Protein AF-A0A960F855-F1 (afdb_monomer)

Nearest PDB structures (foldseek):
  6qpa-assembly1_B  TM=6.317E-01  e=4.432E-06  Halothiobacillus neapolitanus c2
  6qkm-assembly1_A  TM=5.659E-01  e=1.610E-06  Acidianus ambivalens
  6qjc-assembly1_A  TM=5.544E-01  e=2.074E-06  Acidianus ambivalens
  6qmv-assembly1_A  TM=5.342E-01  e=4.161E-06  Acidianus ambivalens
  6qne-assembly1_A  TM=5.168E-01  e=3.905E-06  Acidianus ambivalens

Solvent-accessible surface area (backbone atoms only — not comparable to full-atom values): 13783 Å² total; per-residue (Å²): 142,86,85,91,69,84,52,70,32,30,36,40,46,35,30,28,24,67,33,80,71,61,38,72,57,46,52,48,43,41,69,75,37,44,53,44,75,47,39,54,70,19,56,42,33,78,48,67,44,52,26,35,22,34,37,78,36,35,73,68,39,35,51,87,78,29,91,57,26,85,59,62,66,57,40,35,32,41,36,42,36,38,22,30,53,94,25,59,59,56,24,48,53,43,24,63,64,48,44,62,60,34,50,78,69,67,65,61,80,78,55,51,47,74,56,36,34,39,33,24,37,58,73,54,70,53,55,43,49,98,82,47,82,49,81,79,42,52,66,78,43,86,47,41,10,38,36,41,32,40,32,32,44,29,93,96,46,48,42,66,58,34,51,53,48,42,57,74,66,58,37,59,80,49,29,36,92,89,42,56,34,47,34,37,41,34,27,34,54,40,56,42,75,94,71,39,64,23,82,62,56,79,59,76,30,28,39,39,37,38,36,16,73,41,55,47,83,82,53,42,80,79,53,72,57,48,52,58,55,35,44,78,65,65,40,27,40,57,33,37,38,43,40,23,34,56,56,56,88,92,59,72,73,62,69,88,38,49,115

Sequence (259 aa):
MGGSQIRLGNAMITLVEPHRDGLVEYNRWYEHDHAYAAMMSAPGCFAYRRFVATRPLKDLRIPAESPMAQPLDTGSFVAFYWIEEGLFDKTFEYSFGVTPGLAERGRMNPDRDHVSTATYEYLGSAAREPEPVPVEMALDHPYPGVVCAWLRPADGVTVAELGEWCRATLDPPLLADGSPVGLVADFAQCDFPGGIPPLTGKLDELVRCWFLDTDPRDCWDRFAGLAEAVADGGKGSLALAAPFIATVPGTTRYLDELW

Foldseek 3Di:
DDDPDFDFWKKKKFFKAFALPCLVVVQCLVQVPCCVQQAVVFPQQPFKFKWFQFPVLLVLKDDCDFPLDVNSLGGGMMMMTTGTPPCQQRRVVNNVVCVVVCVVVVSDDPRMDTSFTFMWTWLDKDFQDPDADDPRCLRVPQQFKKKKWKWAWAVPAALNNLVVCCVVPVCPVCNYPPHQFGMKTKIFTDARPPRHAGPVGDGRIIMIMTRGNDACVVPSVSCNCVQVSSVVSNTTGINMITMTGGDPRPDCPSVVRSD

Mean predicted aligned error: 3.03 Å

Secondary structure (DSSP, 8-state):
---SS--EEEEEEEEEEE-STTHHHHHHHIIIIIIIIIIITSTTEEEEEEEE--HHHHTT-B-SS-SS-SSTT---EEEEEEEETT-HHHHHHHHHHHHHHHHHTT-----EEEEEEEEEEEEEEEESSSSPPPTTTTTTS--SEEEEEEEEEPTT--HHHHHHHHHHHTHHHHTSTT-SEEEEEEEEEEPBGGGBPPTT-----EEEEEEESS-GGGSGGGTTTHHHHHHHTTSEEEEEEEEEEE--TTS-TTGGG--

Structure (mmCIF, N/CA/C/O backbone):
data_AF-A0A960F855-F1
#
_entry.id   AF-A0A960F855-F1
#
loop_
_atom_site.group_PDB
_atom_site.id
_atom_site.type_symbol
_atom_site.label_atom_id
_atom_site.label_alt_id
_atom_site.label_comp_id
_atom_site.label_asym_id
_atom_site.label_entity_id
_atom_site.label_seq_id
_atom_site.pdbx_PDB_ins_code
_atom_site.Cartn_x
_atom_site.Cartn_y
_atom_site.Cartn_z
_atom_site.occupancy
_atom_site.B_iso_or_equiv
_atom_site.auth_seq_id
_atom_site.auth_comp_id
_atom_site.auth_asym_id
_atom_site.auth_atom_id
_atom_site.pdbx_PDB_model_num
ATOM 1 N N . MET A 1 1 ? 16.753 5.804 24.864 1.00 40.84 1 MET A N 1
ATOM 2 C CA . MET A 1 1 ? 17.555 4.753 24.206 1.00 40.84 1 MET A CA 1
ATOM 3 C C . MET A 1 1 ? 17.459 5.022 22.719 1.00 40.84 1 MET A C 1
ATOM 5 O O . MET A 1 1 ? 16.359 4.969 22.197 1.00 40.84 1 MET A O 1
ATOM 9 N N . GLY A 1 2 ? 18.537 5.477 22.086 1.00 48.38 2 GLY A N 1
ATOM 10 C CA . GLY A 1 2 ? 18.531 5.876 20.677 1.00 48.38 2 GLY A CA 1
ATOM 11 C C . GLY A 1 2 ? 19.629 5.130 19.934 1.00 48.38 2 GLY A C 1
ATOM 12 O O . GLY A 1 2 ? 20.772 5.171 20.382 1.00 48.38 2 GLY A O 1
ATOM 13 N N . GLY A 1 3 ? 19.264 4.454 18.841 1.00 54.72 3 GLY A N 1
ATOM 14 C CA . GLY A 1 3 ? 20.212 3.882 17.880 1.00 54.72 3 GLY A CA 1
ATOM 15 C C . GLY A 1 3 ? 20.302 2.353 17.800 1.00 54.72 3 GLY A C 1
ATOM 16 O O . GLY A 1 3 ? 21.404 1.857 17.603 1.00 54.72 3 GLY A O 1
ATOM 17 N N . SER A 1 4 ? 19.207 1.595 17.943 1.00 66.25 4 SER A N 1
ATOM 18 C CA . SER A 1 4 ? 19.213 0.143 17.651 1.00 66.25 4 SER A CA 1
ATOM 19 C C . SER A 1 4 ? 18.499 -0.255 16.356 1.00 66.25 4 SER A C 1
ATOM 21 O O . SER A 1 4 ? 18.563 -1.422 15.989 1.00 66.25 4 SER A O 1
ATOM 23 N N . GLN A 1 5 ? 17.827 0.671 15.665 1.00 79.06 5 GLN A N 1
ATOM 24 C CA . GLN A 1 5 ? 17.099 0.371 14.430 1.00 79.06 5 GLN A CA 1
ATOM 25 C C . GLN A 1 5 ? 17.070 1.569 13.479 1.00 79.06 5 GLN A C 1
ATOM 27 O O . GLN A 1 5 ? 17.118 2.721 13.921 1.00 79.06 5 GLN A O 1
ATOM 32 N N . ILE A 1 6 ? 16.989 1.267 12.182 1.00 92.81 6 ILE A N 1
ATOM 33 C CA . ILE A 1 6 ? 16.560 2.212 11.147 1.00 92.81 6 ILE A CA 1
ATOM 34 C C . ILE A 1 6 ? 15.157 2.731 11.483 1.00 92.81 6 ILE A C 1
ATOM 36 O O . ILE A 1 6 ? 14.406 2.039 12.170 1.00 92.81 6 ILE A O 1
ATOM 40 N N . ARG A 1 7 ? 14.808 3.938 11.030 1.00 96.31 7 ARG A N 1
ATOM 41 C CA . ARG A 1 7 ? 13.462 4.497 11.212 1.00 96.31 7 ARG A CA 1
ATOM 42 C C . ARG A 1 7 ? 12.801 4.711 9.863 1.00 96.31 7 ARG A C 1
ATOM 44 O O . ARG A 1 7 ? 13.388 5.328 8.974 1.00 96.31 7 ARG A O 1
ATOM 51 N N . LEU A 1 8 ? 11.583 4.199 9.724 1.00 98.25 8 LEU A N 1
ATOM 52 C CA . LEU A 1 8 ? 10.747 4.436 8.553 1.00 98.25 8 LEU A CA 1
ATOM 53 C C . LEU A 1 8 ? 10.214 5.872 8.595 1.00 98.25 8 LEU A C 1
ATOM 55 O O . LEU A 1 8 ? 9.549 6.247 9.556 1.00 98.25 8 LEU A O 1
ATOM 59 N N . GLY A 1 9 ? 10.501 6.664 7.561 1.00 98.38 9 GLY A N 1
ATOM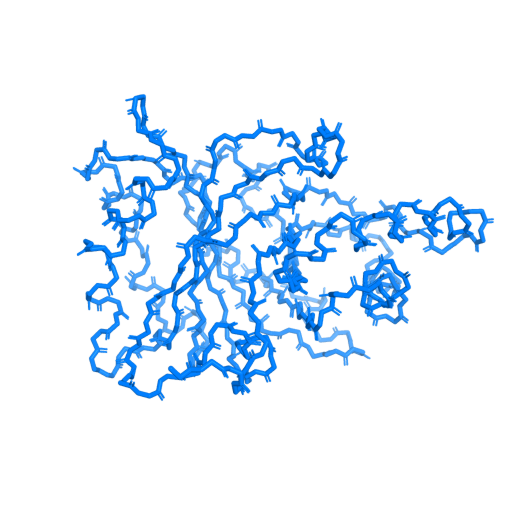 60 C CA . GLY A 1 9 ? 9.923 8.003 7.409 1.00 98.38 9 GLY A CA 1
ATOM 61 C C . GLY A 1 9 ? 8.827 8.046 6.355 1.00 98.38 9 GLY A C 1
ATOM 62 O O . GLY A 1 9 ? 7.775 8.648 6.558 1.00 98.38 9 GLY A O 1
ATOM 63 N N . ASN A 1 10 ? 9.059 7.378 5.226 1.00 98.75 10 ASN A N 1
ATOM 64 C CA . ASN A 1 10 ? 8.164 7.436 4.081 1.00 98.75 10 ASN A CA 1
ATOM 65 C C . ASN A 1 10 ? 8.062 6.080 3.388 1.00 98.75 10 ASN A C 1
ATOM 67 O O . ASN A 1 10 ? 8.915 5.204 3.537 1.00 98.75 10 ASN A O 1
ATOM 71 N N . ALA A 1 11 ? 7.030 5.935 2.570 1.00 98.69 11 ALA A N 1
ATOM 72 C CA . ALA A 1 11 ? 6.894 4.825 1.650 1.00 98.69 11 ALA A CA 1
ATOM 73 C C . ALA A 1 11 ? 6.520 5.319 0.252 1.00 98.69 11 ALA A C 1
ATOM 75 O O . ALA A 1 11 ? 5.864 6.347 0.092 1.00 98.69 11 ALA A O 1
ATOM 76 N N . MET A 1 12 ? 6.896 4.553 -0.767 1.00 98.62 12 MET A N 1
ATOM 77 C CA . MET A 1 12 ? 6.193 4.571 -2.048 1.00 98.62 12 MET A CA 1
ATOM 78 C C . MET A 1 12 ? 5.351 3.304 -2.126 1.00 98.62 12 MET A C 1
ATOM 80 O O . MET A 1 12 ? 5.874 2.205 -1.927 1.00 98.62 12 MET A O 1
ATOM 84 N N . ILE A 1 13 ? 4.058 3.462 -2.400 1.00 98.75 13 ILE A N 1
ATOM 85 C CA . ILE A 1 13 ? 3.120 2.343 -2.520 1.00 98.75 13 ILE A CA 1
ATOM 86 C C . ILE A 1 13 ? 2.490 2.413 -3.907 1.00 98.75 13 ILE A C 1
ATOM 88 O O . ILE A 1 13 ? 1.981 3.459 -4.322 1.00 98.75 13 ILE A O 1
ATOM 92 N N . THR A 1 14 ? 2.566 1.307 -4.645 1.00 98.50 14 THR A N 1
ATOM 93 C CA . THR A 1 14 ? 2.067 1.221 -6.020 1.00 98.50 14 THR A CA 1
ATOM 94 C C . THR A 1 14 ? 1.058 0.090 -6.138 1.00 98.50 14 THR A C 1
ATOM 96 O O . THR A 1 14 ? 1.407 -1.065 -5.955 1.00 98.50 14 THR A O 1
ATOM 99 N N . LEU A 1 15 ? -0.195 0.413 -6.445 1.00 98.75 15 LEU A N 1
ATOM 100 C CA . LEU A 1 15 ? -1.228 -0.519 -6.880 1.00 98.75 15 LEU A CA 1
ATOM 101 C C . LEU A 1 15 ? -1.373 -0.415 -8.401 1.00 98.75 15 LEU A C 1
ATOM 103 O O . LEU A 1 15 ? -1.764 0.630 -8.930 1.00 98.75 15 LEU A O 1
ATOM 107 N N . VAL A 1 16 ? -1.050 -1.496 -9.104 1.00 98.44 16 VAL A N 1
ATOM 108 C CA . VAL A 1 16 ? -0.956 -1.516 -10.569 1.00 98.44 16 VAL A CA 1
ATOM 109 C C . VAL A 1 16 ? -1.680 -2.718 -11.162 1.00 98.44 16 VAL A C 1
ATOM 111 O O . VAL A 1 16 ? -1.638 -3.823 -10.613 1.00 98.44 16 VAL A O 1
ATOM 114 N N . GLU A 1 17 ? -2.334 -2.500 -12.299 1.00 98.38 17 GLU A N 1
ATOM 115 C CA . GLU A 1 17 ? -2.927 -3.555 -13.117 1.00 98.38 17 GLU A CA 1
ATOM 116 C C . GLU A 1 17 ? -2.050 -3.784 -14.349 1.00 98.38 17 GLU A C 1
ATOM 118 O O . GLU A 1 17 ? -1.891 -2.866 -15.148 1.00 98.38 17 GLU A O 1
ATOM 123 N N . PRO A 1 18 ? -1.440 -4.966 -14.518 1.00 98.25 18 PRO A N 1
ATOM 124 C CA . PRO A 1 18 ? -0.701 -5.272 -15.732 1.00 98.25 18 PRO A CA 1
ATOM 125 C C . PRO A 1 18 ? -1.656 -5.454 -16.911 1.00 98.25 18 PRO A C 1
ATOM 127 O O . PRO A 1 18 ? -2.778 -5.942 -16.754 1.00 98.25 18 PRO A O 1
ATOM 130 N N . HIS A 1 19 ? -1.185 -5.159 -18.116 1.00 98.00 19 HIS A N 1
ATOM 131 C CA . HIS A 1 19 ? -1.900 -5.575 -19.318 1.00 98.00 19 HIS A CA 1
ATOM 132 C C . HIS A 1 19 ? -1.765 -7.095 -19.507 1.00 98.00 19 HIS A C 1
ATOM 134 O O . HIS A 1 19 ? -0.776 -7.713 -19.105 1.00 98.00 19 HIS A O 1
ATOM 140 N N . ARG A 1 20 ? -2.795 -7.724 -20.091 1.00 97.19 20 ARG A N 1
ATOM 141 C CA . ARG A 1 20 ? -2.799 -9.178 -20.351 1.00 97.19 20 ARG A CA 1
ATOM 142 C C . ARG A 1 20 ? -1.713 -9.566 -21.345 1.00 97.19 20 ARG A C 1
ATOM 144 O O . ARG A 1 20 ? -0.960 -10.515 -21.121 1.00 97.19 20 ARG A O 1
ATOM 151 N N . ASP A 1 21 ? -1.631 -8.805 -22.428 1.00 97.06 21 ASP A N 1
ATOM 152 C CA . ASP A 1 21 ? -0.562 -8.934 -23.403 1.00 97.06 21 ASP A CA 1
ATOM 153 C C . ASP A 1 21 ? 0.742 -8.439 -22.773 1.00 97.06 21 ASP A C 1
ATOM 155 O O . ASP A 1 21 ? 0.786 -7.377 -22.162 1.00 97.06 21 ASP A O 1
ATOM 159 N N . GLY A 1 22 ? 1.806 -9.234 -22.883 1.00 95.69 22 GLY A N 1
ATOM 160 C CA . GLY A 1 22 ? 3.104 -8.881 -22.303 1.00 95.69 22 GLY A CA 1
ATOM 161 C C . GLY A 1 22 ? 3.247 -9.144 -20.799 1.00 95.69 22 GLY A C 1
ATOM 162 O O . GLY A 1 22 ? 4.334 -8.916 -20.274 1.00 95.69 22 GLY A O 1
ATOM 163 N N . LEU A 1 23 ? 2.238 -9.708 -20.114 1.00 98.19 23 LEU A N 1
ATOM 164 C CA . LEU A 1 23 ? 2.243 -9.930 -18.656 1.00 98.19 23 LEU A CA 1
ATOM 165 C C . LEU A 1 23 ? 3.541 -10.549 -18.112 1.00 98.19 23 LEU A C 1
ATOM 167 O O . LEU A 1 23 ? 4.081 -10.092 -17.105 1.00 98.19 23 LEU A O 1
ATOM 171 N N . VAL A 1 24 ? 4.042 -11.606 -18.760 1.00 97.88 24 VAL A N 1
ATOM 172 C CA . VAL A 1 24 ? 5.264 -12.300 -18.318 1.00 97.88 24 VAL A CA 1
ATOM 173 C C . VAL A 1 24 ? 6.482 -11.380 -18.412 1.00 97.88 24 VAL A C 1
ATOM 175 O O . VAL A 1 24 ? 7.308 -11.371 -17.500 1.00 97.88 24 VAL A O 1
ATOM 178 N N . GLU A 1 25 ? 6.583 -10.588 -19.482 1.00 97.94 25 GLU A N 1
ATOM 179 C CA . GLU A 1 25 ? 7.683 -9.637 -19.654 1.00 97.94 25 GLU A CA 1
ATOM 180 C C . GLU A 1 25 ? 7.561 -8.467 -18.682 1.00 97.94 25 GLU A C 1
ATOM 182 O O . GLU A 1 25 ? 8.555 -8.110 -18.056 1.00 97.94 25 GLU A O 1
ATOM 187 N N . TYR A 1 26 ? 6.355 -7.928 -18.484 1.00 98.25 26 TYR A N 1
ATOM 188 C CA . TYR A 1 26 ? 6.093 -6.917 -17.463 1.00 98.25 26 TYR A CA 1
ATOM 189 C C . TYR A 1 26 ? 6.516 -7.410 -16.071 1.00 98.25 26 TYR A C 1
ATOM 191 O O . TYR A 1 26 ? 7.239 -6.710 -15.358 1.00 98.25 26 TYR A O 1
ATOM 199 N N . ASN A 1 27 ? 6.117 -8.630 -15.690 1.00 98.19 27 ASN A N 1
ATOM 200 C CA . ASN A 1 27 ? 6.473 -9.197 -14.393 1.00 98.19 27 ASN A CA 1
ATOM 201 C C . ASN A 1 27 ? 7.991 -9.347 -14.241 1.00 98.19 27 ASN A C 1
ATOM 203 O O . ASN A 1 27 ? 8.557 -8.923 -13.233 1.00 98.19 27 ASN A O 1
ATOM 207 N N . ARG A 1 28 ? 8.649 -9.895 -15.272 1.00 97.75 28 ARG A N 1
ATOM 208 C CA . ARG A 1 28 ? 10.106 -10.048 -15.315 1.00 97.75 28 ARG A CA 1
ATOM 209 C C . ARG A 1 28 ? 10.807 -8.698 -15.203 1.00 97.75 28 ARG A 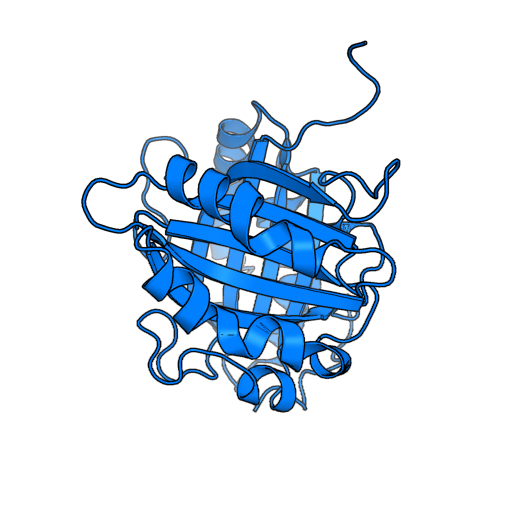C 1
ATOM 211 O O . ARG A 1 28 ? 11.719 -8.558 -14.400 1.00 97.75 28 ARG A O 1
ATOM 218 N N . TRP A 1 29 ? 10.387 -7.708 -15.985 1.00 98.00 29 TRP A N 1
ATOM 219 C CA . TRP A 1 29 ? 10.939 -6.356 -15.944 1.00 98.00 29 TRP A CA 1
ATOM 220 C C . TRP A 1 29 ? 10.789 -5.731 -14.556 1.00 98.00 29 TRP A C 1
ATOM 222 O O . TRP A 1 29 ? 11.756 -5.172 -14.038 1.00 98.00 29 TRP A O 1
ATOM 232 N N . TYR A 1 30 ? 9.614 -5.855 -13.931 1.00 97.88 30 TYR A N 1
ATOM 233 C CA . TYR A 1 30 ? 9.364 -5.244 -12.629 1.00 97.88 30 TYR A CA 1
ATOM 234 C C . TYR A 1 30 ? 10.293 -5.823 -11.557 1.00 97.88 30 TYR A C 1
ATOM 236 O O . TYR A 1 30 ? 10.947 -5.075 -10.828 1.00 97.88 30 TYR A O 1
ATOM 244 N N . GLU A 1 31 ? 10.370 -7.155 -11.487 1.00 95.38 31 GLU A N 1
ATOM 245 C CA . GLU A 1 31 ? 11.112 -7.863 -10.442 1.00 95.38 31 GLU A CA 1
ATOM 246 C C . GLU A 1 31 ? 12.603 -8.017 -10.731 1.00 95.38 31 GLU A C 1
ATOM 248 O O . GLU A 1 31 ? 13.361 -8.195 -9.792 1.00 95.38 31 GLU A O 1
ATOM 253 N N . HIS A 1 32 ? 13.058 -7.976 -11.983 1.00 95.25 32 HIS A N 1
ATOM 254 C CA . HIS A 1 32 ? 14.485 -8.143 -12.294 1.00 95.25 32 HIS A CA 1
ATOM 255 C C . HIS A 1 32 ? 15.196 -6.809 -12.505 1.00 95.25 32 HIS A C 1
ATOM 257 O O . HIS A 1 32 ? 16.424 -6.761 -12.431 1.00 95.25 32 HIS A O 1
ATOM 263 N N . ASP A 1 33 ? 14.444 -5.746 -12.801 1.00 96.94 33 ASP A N 1
ATOM 264 C CA . ASP A 1 33 ? 15.021 -4.462 -13.168 1.00 96.94 33 ASP A CA 1
ATOM 265 C C . ASP A 1 33 ? 14.370 -3.282 -12.447 1.00 96.94 33 ASP A C 1
ATOM 267 O O . ASP A 1 33 ? 15.013 -2.645 -11.615 1.00 96.94 33 ASP A O 1
ATOM 271 N N . HIS A 1 34 ? 13.097 -2.991 -12.725 1.00 97.06 34 HIS A N 1
ATOM 272 C CA . HIS A 1 34 ? 12.469 -1.726 -12.339 1.00 97.06 34 HIS A CA 1
ATOM 273 C C . HIS A 1 34 ? 12.545 -1.448 -10.838 1.00 97.06 34 HIS A C 1
ATOM 275 O O . HIS A 1 34 ? 13.003 -0.376 -10.439 1.00 97.06 34 HIS A O 1
ATOM 281 N N . ALA A 1 35 ? 12.159 -2.425 -10.009 1.00 97.44 35 ALA A N 1
ATOM 282 C CA . ALA A 1 35 ? 12.182 -2.271 -8.559 1.00 97.44 35 ALA A CA 1
ATOM 283 C C . ALA A 1 35 ? 13.593 -1.968 -8.031 1.00 97.44 35 ALA A C 1
ATOM 285 O O . ALA A 1 35 ? 13.738 -1.217 -7.068 1.00 97.44 35 ALA A O 1
ATOM 286 N N . TYR A 1 36 ? 14.6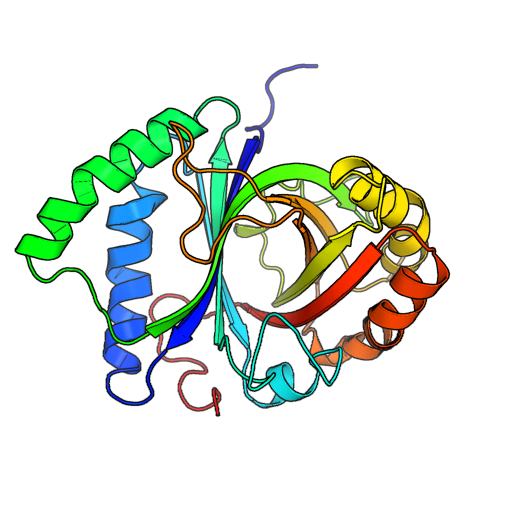31 -2.496 -8.682 1.00 97.88 36 TYR A N 1
ATOM 287 C CA . TYR A 1 36 ? 16.015 -2.316 -8.264 1.00 97.88 36 TYR A CA 1
ATOM 288 C C . TYR A 1 36 ? 16.646 -1.048 -8.817 1.00 97.88 36 TYR A C 1
ATOM 290 O O . TYR A 1 36 ? 17.179 -0.235 -8.060 1.00 97.88 36 TYR A O 1
ATOM 298 N N . ALA A 1 37 ? 16.586 -0.871 -10.132 1.00 97.69 37 ALA A N 1
ATOM 299 C CA . ALA A 1 37 ? 17.247 0.224 -10.819 1.00 97.69 37 ALA A CA 1
ATOM 300 C C . ALA A 1 37 ? 16.581 1.578 -10.549 1.00 97.69 37 ALA A C 1
ATOM 302 O O . ALA A 1 37 ? 17.288 2.580 -10.485 1.00 97.69 37 ALA A O 1
ATOM 303 N N . ALA A 1 38 ? 15.253 1.622 -10.392 1.00 95.88 38 ALA A N 1
ATOM 304 C CA . ALA A 1 38 ? 14.535 2.875 -10.161 1.00 95.88 38 ALA A CA 1
ATOM 305 C C . ALA A 1 38 ? 14.374 3.219 -8.672 1.00 95.88 38 ALA A C 1
ATOM 307 O O . ALA A 1 38 ? 14.269 4.402 -8.353 1.00 95.88 38 ALA A O 1
ATOM 308 N N . MET A 1 39 ? 14.355 2.219 -7.776 1.00 97.12 39 MET A N 1
ATOM 309 C CA . MET A 1 39 ? 14.056 2.429 -6.351 1.00 97.12 39 MET A CA 1
ATOM 310 C C . MET A 1 39 ? 15.080 1.815 -5.396 1.00 97.12 39 MET A C 1
ATOM 312 O O . MET A 1 39 ? 15.744 2.570 -4.704 1.00 97.12 39 MET A O 1
ATOM 316 N N . MET A 1 40 ? 15.277 0.493 -5.342 1.00 98.00 40 MET A N 1
ATOM 317 C CA . MET A 1 40 ? 16.129 -0.111 -4.292 1.00 98.00 40 MET A CA 1
ATOM 318 C C . MET A 1 40 ? 17.608 0.288 -4.349 1.00 98.00 40 MET A C 1
ATOM 320 O O . MET A 1 40 ? 18.322 0.141 -3.364 1.00 98.00 40 MET A O 1
ATOM 324 N N . SER A 1 41 ? 18.091 0.788 -5.487 1.00 98.12 41 SER A N 1
ATOM 325 C CA . SER A 1 41 ? 19.444 1.354 -5.592 1.00 98.12 41 SER A CA 1
ATOM 326 C C . SER A 1 41 ? 19.531 2.805 -5.099 1.00 98.12 41 SER A C 1
ATOM 328 O O . SER A 1 41 ? 20.631 3.351 -4.997 1.00 98.12 41 SER A O 1
ATOM 330 N N . ALA A 1 42 ? 18.393 3.448 -4.830 1.00 98.19 42 ALA A N 1
ATOM 331 C CA . ALA A 1 42 ? 18.320 4.822 -4.367 1.00 98.19 42 ALA A CA 1
ATOM 332 C C . ALA A 1 42 ? 18.763 4.934 -2.899 1.00 98.19 42 ALA A C 1
ATOM 334 O O . ALA A 1 42 ? 18.396 4.088 -2.077 1.00 98.19 42 ALA A O 1
ATOM 335 N N . PRO A 1 43 ? 19.494 5.999 -2.522 1.00 97.31 43 PRO A N 1
ATOM 336 C CA . PRO A 1 43 ? 19.837 6.247 -1.126 1.00 97.31 43 PRO A CA 1
ATOM 337 C C . PRO A 1 43 ? 18.586 6.286 -0.240 1.00 97.31 43 PRO A C 1
ATOM 339 O O . PRO A 1 43 ? 17.646 7.018 -0.541 1.00 97.31 43 PRO A O 1
ATOM 342 N N . GLY A 1 44 ? 18.588 5.514 0.849 1.00 96.69 44 GLY A N 1
ATOM 343 C CA . GLY A 1 44 ? 17.503 5.464 1.832 1.00 96.69 44 GLY A CA 1
ATOM 344 C C . GLY A 1 44 ? 16.352 4.509 1.514 1.00 96.69 44 GLY A C 1
ATOM 345 O O . GLY A 1 44 ? 15.568 4.235 2.417 1.00 96.69 44 GLY A O 1
ATOM 346 N N . CYS A 1 45 ? 16.256 3.957 0.298 1.00 98.31 45 CYS A N 1
ATOM 347 C CA . CYS A 1 45 ? 15.283 2.905 -0.008 1.00 98.31 45 CYS A CA 1
ATOM 348 C C . CYS A 1 45 ? 15.791 1.561 0.534 1.00 98.31 45 CYS A C 1
ATOM 350 O O . CYS A 1 45 ? 16.577 0.881 -0.124 1.00 98.31 45 CYS A O 1
ATOM 352 N N . PHE A 1 46 ? 15.397 1.196 1.754 1.00 97.94 46 PHE A N 1
ATOM 353 C CA . PHE A 1 46 ? 16.051 0.110 2.494 1.00 97.94 46 PHE A CA 1
ATOM 354 C C . PHE A 1 46 ? 15.325 -1.236 2.428 1.00 97.94 46 PHE A C 1
ATOM 356 O O . PHE A 1 46 ? 15.944 -2.259 2.708 1.00 97.94 46 PHE A O 1
ATOM 363 N N . ALA A 1 47 ? 14.052 -1.263 2.031 1.00 98.19 47 ALA A N 1
ATOM 364 C CA . ALA A 1 47 ? 13.313 -2.507 1.837 1.00 98.19 47 ALA A CA 1
ATOM 365 C C . ALA A 1 47 ? 12.285 -2.386 0.711 1.00 98.19 47 ALA A C 1
ATOM 367 O O . ALA A 1 47 ? 11.724 -1.315 0.465 1.00 98.19 47 ALA A O 1
ATOM 368 N N . TYR A 1 48 ? 12.011 -3.517 0.064 1.00 98.38 48 TYR A N 1
ATOM 369 C CA . TYR A 1 48 ? 11.002 -3.649 -0.978 1.00 98.38 48 TYR A CA 1
ATOM 370 C C . TYR A 1 48 ? 10.307 -4.995 -0.877 1.00 98.38 48 TYR A C 1
ATOM 372 O O . TYR A 1 48 ? 10.954 -6.027 -0.690 1.00 98.38 48 TYR A O 1
ATOM 380 N N . ARG A 1 49 ? 8.993 -4.990 -1.099 1.00 98.44 49 ARG A N 1
ATOM 381 C CA . ARG A 1 49 ? 8.241 -6.219 -1.338 1.00 98.44 49 ARG A CA 1
ATOM 382 C C . ARG A 1 49 ? 7.030 -5.971 -2.209 1.00 98.44 49 ARG A C 1
ATOM 384 O O . ARG A 1 49 ? 6.406 -4.913 -2.160 1.00 98.44 49 ARG A O 1
ATOM 391 N N . ARG A 1 50 ? 6.689 -6.997 -2.984 1.00 98.31 50 ARG A N 1
ATOM 392 C CA . ARG A 1 50 ? 5.522 -7.035 -3.854 1.00 98.31 50 ARG A CA 1
ATOM 393 C C . ARG A 1 50 ? 4.570 -8.138 -3.412 1.00 98.31 50 ARG A C 1
ATOM 395 O O . ARG A 1 50 ? 4.987 -9.214 -2.985 1.00 98.31 50 ARG A O 1
ATOM 402 N N . PHE A 1 51 ? 3.288 -7.850 -3.532 1.00 98.88 51 PHE A N 1
ATOM 403 C CA . PHE A 1 51 ? 2.195 -8.766 -3.266 1.00 98.88 51 PHE A CA 1
ATOM 404 C C . PHE A 1 51 ? 1.257 -8.772 -4.476 1.00 98.88 51 PHE A C 1
ATOM 406 O O . PHE A 1 51 ? 1.243 -7.835 -5.280 1.00 98.88 51 PHE A O 1
ATOM 413 N N . VAL A 1 52 ? 0.489 -9.846 -4.618 1.00 98.88 52 VAL A N 1
ATOM 414 C CA . VAL A 1 52 ? -0.410 -10.094 -5.742 1.00 98.88 52 VAL A CA 1
ATOM 415 C C . VAL A 1 52 ? -1.817 -10.417 -5.250 1.00 98.88 52 VAL A C 1
ATOM 417 O O . VAL A 1 52 ? -2.001 -11.135 -4.269 1.00 98.88 52 VAL A O 1
ATOM 420 N N . ALA A 1 53 ? -2.816 -9.881 -5.941 1.00 98.88 53 ALA A N 1
ATOM 421 C CA . ALA A 1 53 ? -4.217 -10.233 -5.790 1.00 98.88 53 ALA A CA 1
ATOM 422 C C . ALA A 1 53 ? -4.623 -11.105 -6.981 1.00 98.88 53 ALA A C 1
ATOM 424 O O . ALA A 1 53 ? -4.776 -10.620 -8.102 1.00 98.88 53 ALA A O 1
ATOM 425 N N . THR A 1 54 ? -4.794 -12.399 -6.731 1.00 98.75 54 THR A N 1
ATOM 426 C CA . THR A 1 54 ? -5.425 -13.328 -7.674 1.00 98.75 54 THR A CA 1
ATOM 427 C C . THR A 1 54 ? -6.921 -13.033 -7.798 1.00 98.75 54 THR A C 1
ATOM 429 O O . THR A 1 54 ? -7.490 -12.307 -6.979 1.00 98.75 54 THR A O 1
ATOM 432 N N . ARG A 1 55 ? -7.591 -13.622 -8.790 1.00 98.44 55 ARG A N 1
ATOM 433 C CA . ARG A 1 55 ? -9.038 -13.497 -9.003 1.00 98.44 55 ARG A CA 1
ATOM 434 C C . ARG A 1 55 ? -9.855 -13.743 -7.719 1.00 98.44 55 ARG A C 1
ATOM 436 O O . ARG A 1 55 ? -10.620 -12.846 -7.366 1.00 98.44 55 ARG A O 1
ATOM 443 N N . PRO A 1 56 ? -9.635 -14.827 -6.939 1.00 98.50 56 PRO A N 1
ATOM 444 C CA . PRO A 1 56 ? -10.337 -15.013 -5.667 1.00 98.50 56 PRO A CA 1
ATOM 445 C C . PRO A 1 56 ? -10.094 -13.909 -4.629 1.00 98.50 56 PRO A C 1
ATOM 447 O O . PRO A 1 56 ? -10.989 -13.602 -3.856 1.00 98.50 56 PRO A O 1
ATOM 450 N N . LEU A 1 57 ? -8.901 -13.305 -4.586 1.00 98.75 57 LEU A N 1
ATOM 451 C CA . LEU A 1 57 ? -8.609 -12.184 -3.680 1.00 98.75 57 LEU A CA 1
ATOM 452 C C . LEU A 1 57 ? -9.287 -10.892 -4.155 1.00 98.75 57 LEU A C 1
ATOM 454 O O . LEU A 1 57 ? -9.767 -10.103 -3.344 1.00 98.75 57 LEU A O 1
ATOM 458 N N . LYS A 1 58 ? -9.362 -10.679 -5.472 1.00 98.56 58 LYS A N 1
ATOM 459 C CA . LYS A 1 58 ? -10.082 -9.548 -6.070 1.00 98.56 58 LYS A CA 1
ATOM 460 C C . LYS A 1 58 ? -11.587 -9.615 -5.788 1.00 98.56 58 LYS A C 1
ATOM 462 O O . LYS A 1 58 ? -12.187 -8.569 -5.568 1.00 98.56 58 LYS A O 1
ATOM 467 N N . ASP A 1 59 ? -12.168 -10.815 -5.721 1.00 97.75 59 ASP A N 1
ATOM 468 C CA . ASP A 1 59 ? -13.590 -11.029 -5.391 1.00 97.75 59 ASP A CA 1
ATOM 469 C C . ASP A 1 59 ? -13.957 -10.632 -3.954 1.00 97.75 59 ASP A C 1
ATOM 471 O O . ASP A 1 59 ? -15.127 -10.408 -3.657 1.00 97.75 59 ASP A O 1
ATOM 475 N N . LEU A 1 60 ? -12.968 -10.526 -3.063 1.00 97.81 60 LEU A N 1
ATOM 476 C CA . LEU A 1 60 ? -13.180 -10.135 -1.670 1.00 97.81 60 LEU A CA 1
ATOM 477 C C . LEU A 1 60 ? -13.289 -8.617 -1.478 1.00 97.81 60 LEU A C 1
ATOM 479 O O . LEU A 1 60 ? -13.720 -8.171 -0.419 1.00 97.81 60 LEU A O 1
ATOM 483 N N . ARG A 1 61 ? -12.880 -7.817 -2.468 1.00 98.00 61 ARG A N 1
ATOM 484 C CA . ARG A 1 61 ? -12.720 -6.366 -2.320 1.00 98.00 61 ARG A CA 1
ATOM 485 C C . ARG A 1 61 ? -14.013 -5.666 -1.934 1.00 98.00 61 ARG A C 1
ATOM 487 O O . ARG A 1 61 ? -15.094 -5.985 -2.422 1.00 98.00 61 ARG A O 1
ATOM 494 N N . ILE A 1 62 ? -13.858 -4.647 -1.098 1.00 97.44 62 ILE A N 1
ATOM 495 C CA . ILE A 1 62 ? -14.937 -3.764 -0.660 1.00 97.44 62 ILE A CA 1
ATOM 496 C C . ILE A 1 62 ? -14.488 -2.299 -0.762 1.00 97.44 62 ILE A C 1
ATOM 498 O O . ILE A 1 62 ? -13.286 -2.030 -0.734 1.00 97.44 62 ILE A O 1
ATOM 502 N N . PRO A 1 63 ? -15.416 -1.335 -0.834 1.00 96.12 63 PRO A N 1
ATOM 503 C CA . PRO A 1 63 ? -16.842 -1.527 -1.109 1.00 96.12 63 PRO A CA 1
ATOM 504 C C . PRO A 1 63 ? -17.092 -1.994 -2.555 1.00 96.12 63 PRO A C 1
ATOM 506 O O . PRO A 1 63 ? -16.210 -1.901 -3.404 1.00 96.12 63 PRO A O 1
ATOM 509 N N . ALA A 1 64 ? -18.306 -2.480 -2.844 1.00 92.25 64 ALA A N 1
ATOM 510 C CA . ALA A 1 64 ? -18.695 -2.918 -4.192 1.00 92.25 64 ALA A CA 1
ATOM 511 C C . ALA A 1 64 ? -18.567 -1.795 -5.245 1.00 92.25 64 ALA A C 1
ATOM 513 O O . ALA A 1 64 ? -18.219 -2.053 -6.396 1.00 92.25 64 ALA A O 1
ATOM 514 N N . GLU A 1 65 ? -18.817 -0.548 -4.836 1.00 92.00 65 GLU A N 1
ATOM 515 C CA . GLU A 1 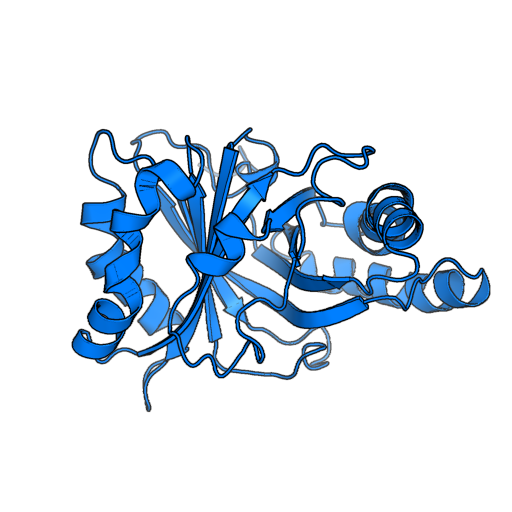65 ? -18.593 0.653 -5.640 1.00 92.00 65 GLU A CA 1
ATOM 516 C C . GLU A 1 65 ? -17.378 1.413 -5.103 1.00 92.00 65 GLU A C 1
ATOM 518 O O . GLU A 1 65 ? -17.463 2.106 -4.090 1.00 92.00 65 GLU A O 1
ATOM 523 N N . SER A 1 66 ? -16.234 1.286 -5.778 1.00 94.50 66 SER A N 1
ATOM 524 C CA . SER A 1 66 ? -15.000 1.966 -5.382 1.00 94.50 66 SER A CA 1
ATOM 525 C C . SER A 1 66 ? -14.753 3.223 -6.228 1.00 94.50 66 SER A C 1
ATOM 527 O O . SER A 1 66 ? -14.778 3.157 -7.461 1.00 94.50 66 SER A O 1
ATOM 529 N N . PRO A 1 67 ? -14.441 4.381 -5.615 1.00 93.69 67 PRO A N 1
ATOM 530 C CA . PRO A 1 67 ? -13.960 5.558 -6.340 1.00 93.69 67 PRO A CA 1
ATOM 531 C C . PRO A 1 67 ? -12.483 5.448 -6.758 1.00 93.69 67 PRO A C 1
ATOM 533 O O . PRO A 1 67 ? -11.953 6.392 -7.339 1.00 93.69 67 PRO A O 1
ATOM 536 N N . MET A 1 68 ? -11.804 4.353 -6.408 1.00 92.81 68 MET A N 1
ATOM 537 C CA . MET A 1 68 ? -10.383 4.121 -6.674 1.00 92.81 68 MET A CA 1
ATOM 538 C C . MET A 1 68 ? -10.174 3.062 -7.765 1.00 92.81 68 MET A C 1
ATOM 540 O O . MET A 1 68 ? -9.331 3.247 -8.636 1.00 92.81 68 MET A O 1
ATOM 544 N N . ALA A 1 69 ? -10.948 1.972 -7.741 1.00 92.19 69 ALA A N 1
ATOM 545 C CA . ALA A 1 69 ? -10.846 0.878 -8.705 1.00 92.19 69 ALA A CA 1
ATOM 546 C C . ALA A 1 69 ? -12.166 0.690 -9.467 1.00 92.19 69 ALA A C 1
ATOM 548 O O . ALA A 1 69 ? -13.172 0.265 -8.900 1.00 92.19 69 ALA A O 1
ATOM 549 N N . GLN A 1 70 ? -12.155 1.002 -10.766 1.00 91.75 70 GLN A N 1
ATOM 550 C CA . GLN A 1 70 ? -13.281 0.790 -11.678 1.00 91.75 70 GLN A CA 1
ATOM 551 C C . GLN A 1 70 ? -12.769 0.142 -12.975 1.00 91.75 70 GLN A C 1
ATOM 553 O O . GLN A 1 70 ? -12.142 0.831 -13.780 1.00 91.75 70 GLN A O 1
ATOM 558 N N . PRO A 1 71 ? -12.999 -1.167 -13.197 1.00 94.44 71 PRO A N 1
ATOM 559 C CA . PRO A 1 71 ? -13.732 -2.110 -12.339 1.00 94.44 71 PRO A CA 1
ATOM 560 C C . PRO A 1 71 ? -13.016 -2.422 -11.008 1.00 94.44 71 PRO A C 1
ATOM 562 O O . PRO A 1 71 ? -11.814 -2.203 -10.872 1.00 94.44 71 PRO A O 1
ATOM 565 N N . LEU A 1 72 ? -13.762 -2.930 -10.015 1.00 96.31 72 LEU A N 1
ATOM 566 C CA . LEU A 1 72 ? -13.266 -3.174 -8.645 1.00 96.31 72 LEU A CA 1
ATOM 567 C C . LEU A 1 72 ? -12.106 -4.187 -8.583 1.00 96.31 72 LEU A C 1
ATOM 569 O O . LEU A 1 72 ? -11.292 -4.183 -7.658 1.00 96.31 72 LEU A O 1
ATOM 573 N N . ASP A 1 73 ? -12.012 -5.053 -9.584 1.00 96.06 73 ASP A N 1
ATOM 574 C CA . ASP A 1 73 ? -11.000 -6.096 -9.719 1.00 96.06 73 ASP A CA 1
ATOM 575 C C . ASP A 1 73 ? -9.698 -5.630 -10.401 1.00 96.06 73 ASP A C 1
ATOM 577 O O . ASP A 1 73 ? -8.760 -6.417 -10.556 1.00 96.06 73 ASP A O 1
ATOM 581 N N . THR A 1 74 ? -9.597 -4.343 -10.738 1.00 97.06 74 THR A N 1
ATOM 582 C CA . THR A 1 74 ? -8.381 -3.698 -11.250 1.00 97.06 74 THR A CA 1
ATOM 583 C C . THR A 1 74 ? -7.356 -3.477 -10.133 1.00 97.06 74 THR A C 1
ATOM 585 O O . THR A 1 74 ? -7.690 -3.011 -9.045 1.00 97.06 74 THR A O 1
ATOM 588 N N . GLY A 1 75 ? -6.085 -3.800 -10.374 1.00 97.94 75 GLY A N 1
ATOM 589 C CA . GLY A 1 75 ? -4.978 -3.617 -9.430 1.00 97.94 75 GLY A CA 1
ATOM 590 C C . GLY A 1 75 ? -4.446 -4.944 -8.913 1.00 97.94 75 GLY A C 1
ATOM 591 O O . GLY A 1 75 ? -4.641 -5.289 -7.752 1.00 97.94 75 GLY A O 1
ATOM 592 N N . SER A 1 76 ? -3.814 -5.723 -9.780 1.00 98.69 76 SER A N 1
ATOM 593 C CA . SER A 1 76 ? -3.319 -7.067 -9.473 1.00 98.69 76 SER A CA 1
ATOM 594 C C . SER A 1 76 ? -2.090 -7.086 -8.576 1.00 98.69 76 SER A C 1
ATOM 596 O O . SER A 1 76 ? -1.911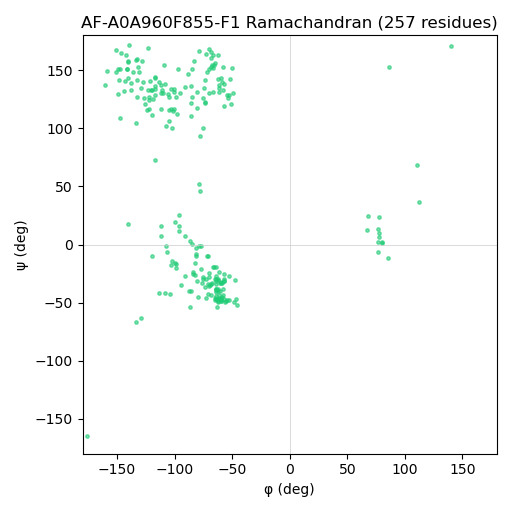 -8.050 -7.841 1.00 98.69 76 SER A O 1
ATOM 598 N N . PHE A 1 77 ? -1.240 -6.062 -8.622 1.00 98.81 77 PHE A N 1
ATOM 599 C CA . PHE A 1 77 ? -0.010 -6.031 -7.835 1.00 98.81 77 PHE A CA 1
ATOM 600 C C . PHE A 1 77 ? 0.040 -4.802 -6.947 1.00 98.81 77 PHE A C 1
ATOM 602 O O . PHE A 1 77 ? -0.165 -3.692 -7.434 1.00 98.81 77 PHE A O 1
ATOM 609 N N . VAL A 1 78 ? 0.387 -5.012 -5.677 1.00 98.88 78 VAL A N 1
ATOM 610 C CA . VAL A 1 78 ? 0.802 -3.937 -4.778 1.00 98.88 78 VAL A CA 1
ATOM 611 C C . VAL A 1 78 ? 2.291 -4.071 -4.474 1.00 98.88 78 VAL A C 1
ATOM 613 O O . VAL A 1 78 ? 2.764 -5.161 -4.149 1.00 98.88 78 VAL A O 1
ATOM 616 N N . ALA A 1 79 ? 3.050 -2.991 -4.611 1.00 98.69 79 ALA A N 1
ATOM 617 C CA . ALA A 1 79 ? 4.460 -2.938 -4.248 1.00 98.69 79 ALA A CA 1
ATOM 618 C C . ALA A 1 79 ? 4.705 -1.843 -3.211 1.00 98.69 79 ALA A C 1
ATOM 620 O O . ALA A 1 79 ? 4.143 -0.752 -3.295 1.00 98.69 79 ALA A O 1
ATOM 621 N N . PHE A 1 80 ? 5.573 -2.156 -2.256 1.00 98.88 80 PHE A N 1
ATOM 622 C CA . PHE A 1 80 ? 5.996 -1.275 -1.179 1.00 98.88 80 PHE A CA 1
ATOM 623 C C . PHE A 1 80 ? 7.486 -1.012 -1.298 1.00 98.88 80 PHE A C 1
ATOM 625 O O . PHE A 1 80 ? 8.259 -1.952 -1.485 1.00 98.88 80 PHE A O 1
ATOM 632 N N . TYR A 1 81 ? 7.875 0.243 -1.122 1.00 98.81 81 TYR A N 1
ATOM 633 C CA . TYR A 1 81 ? 9.261 0.664 -0.962 1.00 98.81 81 TYR A CA 1
ATOM 634 C C . TYR A 1 81 ? 9.360 1.473 0.318 1.00 98.81 81 TYR A C 1
ATOM 636 O O . TYR A 1 81 ? 8.681 2.493 0.443 1.00 98.81 81 TYR A O 1
ATOM 644 N N . TRP A 1 82 ? 10.185 1.030 1.259 1.00 98.75 82 TRP A N 1
ATOM 645 C CA . TRP A 1 82 ? 10.431 1.769 2.488 1.00 98.75 82 TRP A CA 1
ATOM 646 C C . TRP A 1 82 ? 11.601 2.706 2.367 1.00 98.75 82 TRP A C 1
ATOM 648 O O . TRP A 1 82 ? 12.662 2.335 1.869 1.00 98.75 82 TRP A O 1
ATOM 658 N N . ILE A 1 83 ? 11.382 3.912 2.871 1.00 98.75 83 ILE A N 1
ATOM 659 C CA . ILE A 1 83 ? 12.315 5.012 2.773 1.00 98.75 83 ILE A CA 1
ATOM 660 C C . ILE A 1 83 ? 12.655 5.479 4.184 1.00 98.75 83 ILE A C 1
ATOM 662 O O . ILE A 1 83 ? 11.780 5.807 4.993 1.00 98.75 83 ILE A O 1
ATOM 666 N N . GLU A 1 84 ? 13.950 5.479 4.474 1.00 98.38 84 GLU A N 1
ATOM 667 C CA . GLU A 1 84 ? 14.499 5.914 5.750 1.00 98.38 84 GLU A CA 1
ATOM 668 C C . GLU A 1 84 ? 14.130 7.374 6.042 1.00 98.38 84 GLU A C 1
ATOM 670 O O . GLU A 1 84 ? 14.143 8.244 5.161 1.00 98.38 84 GLU A O 1
ATOM 675 N N . GLU A 1 85 ? 13.811 7.645 7.304 1.00 97.88 85 GLU A N 1
ATOM 676 C CA . GLU A 1 85 ? 13.517 8.986 7.789 1.00 97.88 85 GLU A CA 1
ATOM 677 C C . GLU A 1 85 ? 14.638 9.975 7.437 1.00 97.88 85 GLU A C 1
ATOM 679 O O . GLU A 1 85 ? 15.820 9.748 7.691 1.00 97.88 85 GLU A O 1
ATOM 684 N N . GLY A 1 86 ? 14.253 11.104 6.838 1.00 97.31 86 GLY A N 1
ATOM 685 C CA . GLY A 1 86 ? 15.185 12.151 6.419 1.00 97.31 86 GLY A CA 1
ATOM 686 C C . GLY A 1 86 ? 15.912 11.883 5.096 1.00 97.31 86 GLY A C 1
ATOM 687 O O . GLY A 1 86 ? 16.708 12.728 4.677 1.00 97.31 86 GLY A O 1
ATOM 688 N N . LEU A 1 87 ? 15.648 10.760 4.414 1.00 98.12 87 LEU A N 1
ATOM 689 C CA . LEU A 1 87 ? 16.237 10.453 3.102 1.00 98.12 87 LEU A CA 1
ATOM 690 C C . LEU A 1 87 ? 15.262 10.553 1.921 1.00 98.12 87 LEU A C 1
ATOM 692 O O . LEU A 1 87 ? 15.718 10.439 0.787 1.00 98.12 87 LEU A O 1
ATOM 696 N N . PHE A 1 88 ? 13.983 10.869 2.155 1.00 98.12 88 PHE A N 1
ATOM 697 C CA . PHE A 1 88 ? 12.945 11.002 1.121 1.00 98.12 88 PHE A CA 1
ATOM 698 C C . PHE A 1 88 ? 13.376 11.821 -0.105 1.00 98.12 88 PHE A C 1
ATOM 700 O O . PHE A 1 88 ? 13.328 11.320 -1.231 1.00 98.12 88 PHE A O 1
ATOM 707 N N . ASP A 1 89 ? 13.889 13.035 0.106 1.00 98.06 89 ASP A N 1
ATOM 708 C CA . ASP A 1 89 ? 14.331 13.910 -0.986 1.00 98.06 89 ASP A CA 1
ATOM 709 C C . ASP A 1 89 ? 15.469 13.292 -1.805 1.00 98.06 89 ASP A C 1
ATOM 711 O O . ASP A 1 89 ? 15.435 13.300 -3.034 1.00 98.06 89 ASP A O 1
ATOM 715 N N . LYS A 1 90 ? 16.453 12.686 -1.132 1.00 98.25 90 LYS A N 1
ATOM 716 C CA . LYS A 1 90 ? 17.603 12.039 -1.785 1.00 98.25 90 LYS A CA 1
ATOM 717 C C . LYS A 1 90 ? 17.200 10.776 -2.542 1.00 98.25 90 LYS A C 1
ATOM 719 O O . LYS A 1 90 ? 17.772 10.488 -3.594 1.00 98.25 90 LYS A O 1
ATOM 724 N N . THR A 1 91 ? 16.228 10.025 -2.022 1.00 98.56 91 THR A N 1
ATOM 725 C CA . THR A 1 91 ? 15.679 8.843 -2.694 1.00 98.56 91 THR A CA 1
ATOM 726 C C . THR A 1 91 ? 15.091 9.229 -4.050 1.00 98.56 91 THR A C 1
ATOM 728 O O . THR A 1 91 ? 15.427 8.617 -5.067 1.00 98.56 91 THR A O 1
ATOM 731 N N . PHE A 1 92 ? 14.262 10.275 -4.099 1.00 98.25 92 PHE A N 1
ATOM 732 C CA . PHE A 1 92 ? 13.622 10.691 -5.349 1.00 98.25 92 PHE A CA 1
ATOM 733 C C . PHE A 1 92 ? 14.505 11.557 -6.245 1.00 98.25 92 PHE A C 1
ATOM 735 O O . PHE A 1 92 ? 14.356 11.470 -7.461 1.00 98.25 92 PHE A O 1
ATOM 742 N N . GLU A 1 93 ? 15.479 12.293 -5.703 1.00 97.94 93 GLU A N 1
ATOM 743 C CA . GLU A 1 93 ? 16.546 12.902 -6.509 1.00 97.94 93 GLU A CA 1
ATOM 744 C C . GLU A 1 93 ? 17.253 11.830 -7.355 1.00 97.94 93 GLU A C 1
ATOM 746 O O . GLU A 1 93 ? 17.388 11.982 -8.571 1.00 97.94 93 GLU A O 1
ATOM 751 N N . TYR A 1 94 ? 17.626 10.701 -6.737 1.00 98.50 94 TYR A N 1
ATOM 752 C CA . TYR A 1 94 ? 18.182 9.559 -7.462 1.00 98.50 94 TYR A CA 1
ATOM 753 C C . TYR A 1 94 ? 17.176 8.972 -8.458 1.00 98.50 94 TYR A C 1
ATOM 755 O O . TYR A 1 94 ? 17.496 8.840 -9.642 1.00 98.50 94 TYR A O 1
ATOM 763 N N . SER A 1 95 ? 15.970 8.620 -7.994 1.00 97.81 95 SER A N 1
ATOM 764 C CA . SER A 1 95 ? 14.976 7.904 -8.805 1.00 97.81 95 SER A CA 1
ATOM 765 C C . SER A 1 95 ? 14.590 8.692 -10.063 1.00 97.81 95 SER A C 1
ATOM 767 O O . SER A 1 95 ? 14.633 8.172 -11.185 1.00 97.81 95 SER A O 1
ATOM 769 N N . PHE A 1 96 ? 14.312 9.989 -9.911 1.00 96.88 96 PHE A N 1
ATOM 770 C CA . PHE A 1 96 ? 14.025 10.876 -11.035 1.00 96.88 96 PHE A CA 1
ATOM 771 C C . PHE A 1 96 ? 15.255 11.116 -11.911 1.00 96.88 96 PHE A C 1
ATOM 773 O O . PHE A 1 96 ? 15.116 11.190 -13.131 1.00 96.88 96 PHE A O 1
ATOM 780 N N . GLY A 1 97 ? 16.457 11.164 -11.330 1.00 97.75 97 GLY A N 1
ATOM 781 C CA . GLY A 1 97 ? 17.705 11.313 -12.077 1.00 97.75 97 GLY A CA 1
ATOM 782 C C . GLY A 1 97 ? 18.015 10.135 -13.009 1.00 97.75 97 GLY A C 1
ATOM 783 O O . GLY A 1 97 ? 18.477 10.345 -14.132 1.00 97.75 97 GLY A O 1
ATOM 784 N N . VAL A 1 98 ? 17.743 8.893 -12.590 1.00 97.81 98 VAL A N 1
ATOM 785 C CA . VAL A 1 98 ? 18.045 7.697 -13.406 1.00 97.81 98 VAL A CA 1
ATOM 786 C C . VAL A 1 98 ? 16.962 7.364 -14.434 1.00 97.81 98 VAL A C 1
ATOM 788 O O . VAL A 1 98 ? 17.266 6.746 -15.461 1.00 97.81 98 VAL A O 1
ATOM 791 N N . THR A 1 99 ? 15.716 7.782 -14.191 1.00 95.81 99 THR A N 1
ATOM 792 C CA . THR A 1 99 ? 14.543 7.407 -15.000 1.00 95.81 99 THR A CA 1
ATOM 793 C C . THR A 1 99 ? 14.674 7.755 -16.495 1.00 95.81 99 THR A C 1
ATOM 795 O O . THR A 1 99 ? 14.438 6.860 -17.313 1.00 95.81 99 THR A O 1
ATOM 798 N N . PRO A 1 100 ? 15.112 8.965 -16.911 1.00 97.38 100 PRO A N 1
ATOM 799 C CA . PRO A 1 100 ? 15.287 9.286 -18.332 1.00 97.38 100 PRO A CA 1
ATOM 800 C C . PRO A 1 100 ? 16.260 8.338 -19.042 1.00 97.38 100 PRO A C 1
ATOM 802 O O . PRO A 1 100 ? 15.961 7.819 -20.115 1.00 97.38 100 PRO A O 1
ATOM 805 N N . GLY A 1 101 ? 17.388 8.021 -18.401 1.00 97.88 101 GLY A N 1
ATOM 806 C CA . GLY A 1 101 ? 18.368 7.094 -18.963 1.00 97.88 101 GLY A CA 1
ATOM 807 C C . GLY A 1 101 ? 17.851 5.653 -19.043 1.00 97.88 101 GLY A C 1
ATOM 808 O O . GLY A 1 101 ? 18.221 4.917 -19.958 1.00 97.88 101 GLY A O 1
ATOM 809 N N . LEU A 1 102 ? 17.006 5.219 -18.099 1.00 97.19 102 LEU A N 1
ATOM 810 C CA . LEU A 1 102 ? 16.323 3.923 -18.200 1.00 97.19 102 LEU A CA 1
ATOM 811 C C . LEU A 1 102 ? 15.378 3.899 -19.408 1.00 97.19 102 LEU A C 1
ATOM 813 O O . LEU A 1 102 ? 15.416 2.937 -20.177 1.00 97.19 102 LEU A O 1
ATOM 817 N N . ALA A 1 103 ? 14.605 4.966 -19.621 1.00 96.31 103 ALA A N 1
ATOM 818 C CA . ALA A 1 103 ? 13.706 5.090 -20.766 1.00 96.31 103 ALA A CA 1
ATOM 819 C C . ALA A 1 103 ? 14.459 5.057 -22.107 1.00 96.31 103 ALA A C 1
ATOM 821 O O . ALA A 1 103 ? 14.108 4.263 -22.979 1.00 96.31 103 ALA A O 1
ATOM 822 N N . GLU A 1 104 ? 15.542 5.827 -22.249 1.00 97.50 104 GLU A N 1
ATOM 823 C CA . GLU A 1 104 ? 16.383 5.849 -23.460 1.00 97.50 104 GLU A CA 1
ATOM 824 C C . GLU A 1 104 ? 16.947 4.468 -23.831 1.00 97.50 104 GLU A C 1
ATOM 826 O O . GLU A 1 104 ? 17.129 4.157 -25.007 1.00 97.50 104 GLU A O 1
ATOM 831 N N . ARG A 1 105 ? 17.208 3.619 -22.831 1.00 97.19 105 ARG A N 1
ATOM 832 C CA . ARG A 1 105 ? 17.730 2.256 -23.021 1.00 97.19 105 ARG A CA 1
ATOM 833 C C . ARG A 1 105 ? 16.639 1.191 -23.160 1.00 97.19 105 ARG A C 1
ATOM 835 O O . ARG A 1 105 ? 16.966 0.007 -23.146 1.00 97.19 105 ARG A O 1
ATOM 842 N N . GLY A 1 106 ? 15.366 1.581 -23.251 1.00 95.75 106 GLY A N 1
ATOM 843 C CA . GLY A 1 106 ? 14.244 0.642 -23.347 1.00 95.75 106 GLY A CA 1
ATOM 844 C C . GLY A 1 106 ? 14.015 -0.177 -22.073 1.00 95.75 106 GLY A C 1
ATOM 845 O O . GLY A 1 106 ? 13.462 -1.269 -22.136 1.00 95.75 106 GLY A O 1
ATOM 846 N N . ARG A 1 107 ? 14.449 0.330 -20.911 1.00 96.81 107 ARG A N 1
ATOM 847 C CA . ARG A 1 107 ? 14.292 -0.312 -19.591 1.00 96.81 107 ARG A CA 1
ATOM 848 C C . ARG A 1 107 ? 13.067 0.199 -18.833 1.00 96.81 107 ARG A C 1
ATOM 850 O O . ARG A 1 107 ? 13.026 0.150 -17.607 1.00 96.81 107 ARG A O 1
ATOM 857 N N . MET A 1 108 ? 12.070 0.695 -19.558 1.00 96.19 108 MET A N 1
ATOM 858 C CA . MET A 1 108 ? 10.757 1.054 -19.028 1.00 96.19 108 MET A CA 1
ATOM 859 C C . MET A 1 108 ? 9.710 0.208 -19.742 1.00 96.19 108 MET A C 1
ATOM 861 O O . MET A 1 108 ? 9.740 0.119 -20.967 1.00 96.19 108 MET A O 1
ATOM 865 N N . ASN A 1 109 ? 8.791 -0.396 -18.993 1.00 96.50 109 ASN A N 1
ATOM 866 C CA . ASN A 1 109 ? 7.707 -1.189 -19.560 1.00 96.50 109 ASN A CA 1
ATOM 867 C C . ASN A 1 109 ? 6.365 -0.470 -19.315 1.00 96.50 109 ASN A C 1
ATOM 869 O O . ASN A 1 109 ? 5.995 -0.285 -18.153 1.00 96.50 109 ASN A O 1
ATOM 873 N N . PRO A 1 110 ? 5.648 -0.037 -20.368 1.00 95.88 110 PRO A N 1
ATOM 874 C CA . PRO A 1 110 ? 4.381 0.677 -20.248 1.00 95.88 110 PRO A CA 1
ATOM 875 C C . PRO A 1 110 ? 3.150 -0.235 -20.110 1.00 95.88 110 PRO A C 1
ATOM 877 O O . PRO A 1 110 ? 2.057 0.304 -19.995 1.00 95.88 110 PRO A O 1
ATOM 880 N N . ASP A 1 111 ? 3.303 -1.563 -20.097 1.00 97.12 111 ASP A N 1
ATOM 881 C CA . ASP A 1 111 ? 2.215 -2.556 -20.172 1.00 97.12 111 ASP A CA 1
ATOM 882 C C . ASP A 1 111 ? 1.501 -2.726 -18.815 1.00 97.12 111 ASP A C 1
ATOM 884 O O . ASP A 1 111 ? 1.398 -3.820 -18.248 1.00 97.12 111 ASP A O 1
ATOM 888 N N . ARG A 1 112 ? 1.076 -1.601 -18.235 1.00 97.31 112 ARG A N 1
ATOM 889 C CA . ARG A 1 112 ? 0.424 -1.499 -16.930 1.00 97.31 112 ARG A CA 1
ATOM 890 C C . ARG A 1 112 ? -0.370 -0.203 -16.804 1.00 97.31 112 ARG A C 1
ATOM 892 O O . ARG A 1 112 ? 0.065 0.849 -17.271 1.00 97.31 112 ARG A O 1
ATOM 899 N N . ASP A 1 113 ? -1.435 -0.263 -16.025 1.00 97.31 113 ASP A N 1
ATOM 900 C CA . ASP A 1 113 ? -2.191 0.894 -15.573 1.00 97.31 113 ASP A CA 1
ATOM 901 C C . ASP A 1 113 ? -1.938 1.138 -14.083 1.00 97.31 113 ASP A C 1
ATOM 903 O O . ASP A 1 113 ? -1.883 0.214 -13.263 1.00 97.31 113 ASP A O 1
ATOM 907 N N . HIS A 1 114 ? -1.771 2.408 -13.722 1.00 97.38 114 HIS A N 1
ATOM 908 C CA . HIS A 1 114 ? -1.626 2.826 -12.333 1.00 97.38 114 HIS A CA 1
ATOM 909 C C . HIS A 1 114 ? -3.013 3.039 -11.722 1.00 97.38 114 HIS A C 1
ATOM 911 O O . HIS A 1 114 ? -3.701 3.994 -12.071 1.00 97.38 114 HIS A O 1
ATOM 917 N N . VAL A 1 115 ? -3.406 2.162 -10.795 1.00 97.44 115 VAL A N 1
ATOM 918 C CA . VAL A 1 115 ? -4.656 2.297 -10.022 1.00 97.44 115 VAL A CA 1
ATOM 919 C C . VAL A 1 115 ? -4.454 3.294 -8.888 1.00 97.44 115 VAL A C 1
ATOM 921 O O . VAL A 1 115 ? -5.259 4.190 -8.671 1.00 97.44 115 VAL A O 1
ATOM 924 N N . SER A 1 116 ? -3.330 3.156 -8.187 1.00 97.00 116 SER A N 1
ATOM 925 C CA . SER A 1 116 ? -2.813 4.152 -7.255 1.00 97.00 116 SER A CA 1
ATOM 926 C C . SER A 1 116 ? -1.301 4.063 -7.238 1.00 97.00 116 SER A C 1
ATOM 928 O O . SER A 1 116 ? -0.725 2.982 -7.156 1.00 97.00 116 SER A O 1
ATOM 930 N N . THR A 1 117 ? -0.613 5.181 -7.397 1.00 97.38 117 THR A N 1
ATOM 931 C CA . THR A 1 117 ? 0.842 5.229 -7.269 1.00 97.38 117 THR A CA 1
ATOM 932 C C . THR A 1 117 ? 1.224 6.580 -6.720 1.00 97.38 117 THR A C 1
ATOM 934 O O . THR A 1 117 ? 1.118 7.605 -7.397 1.00 97.38 117 THR A O 1
ATOM 937 N N . ALA A 1 118 ? 1.664 6.555 -5.471 1.00 98.06 118 ALA A N 1
ATOM 938 C CA . ALA A 1 118 ? 1.939 7.748 -4.706 1.00 98.06 118 ALA A CA 1
ATOM 939 C C . ALA A 1 118 ? 3.041 7.505 -3.676 1.00 98.06 118 ALA A C 1
ATOM 941 O O . ALA A 1 118 ? 3.445 6.370 -3.396 1.00 98.06 118 ALA A O 1
ATOM 942 N N . THR A 1 119 ? 3.517 8.610 -3.125 1.00 98.50 119 THR A N 1
ATOM 943 C CA . THR A 1 119 ? 4.362 8.649 -1.941 1.00 98.50 119 THR A CA 1
ATOM 944 C C . THR A 1 119 ? 3.527 8.923 -0.712 1.00 98.50 119 THR A C 1
ATOM 946 O O . THR A 1 119 ? 2.480 9.568 -0.783 1.00 98.50 119 THR A O 1
ATOM 949 N N . TYR A 1 120 ? 4.002 8.415 0.416 1.00 98.75 120 TYR A N 1
ATOM 950 C CA . TYR A 1 120 ? 3.307 8.532 1.675 1.00 98.75 120 TYR A CA 1
ATOM 951 C C . TYR A 1 120 ? 4.278 8.798 2.827 1.00 98.75 120 TYR A C 1
ATOM 953 O O . TYR A 1 120 ? 5.389 8.267 2.856 1.00 98.75 120 TYR A O 1
ATOM 961 N N . GLU A 1 121 ? 3.856 9.615 3.783 1.00 98.69 121 GLU A N 1
ATOM 962 C CA . GLU A 1 121 ? 4.493 9.804 5.085 1.00 98.69 121 GLU A CA 1
ATOM 963 C C . GLU A 1 121 ? 3.982 8.751 6.066 1.00 98.69 121 GLU A C 1
ATOM 965 O O . GLU A 1 121 ? 2.786 8.459 6.111 1.00 98.69 121 GLU A O 1
ATOM 970 N N . TYR A 1 122 ? 4.883 8.162 6.845 1.00 98.75 122 TYR A N 1
ATOM 971 C CA . TYR A 1 122 ? 4.522 7.195 7.873 1.00 98.75 122 TYR A CA 1
ATOM 972 C C . TYR A 1 122 ? 3.911 7.894 9.098 1.00 98.75 122 TYR A C 1
ATOM 974 O O . TYR A 1 122 ? 4.521 8.788 9.678 1.00 98.75 122 TYR A O 1
ATOM 982 N N . LEU A 1 123 ? 2.714 7.467 9.514 1.00 98.56 123 LEU A N 1
ATOM 983 C CA . LEU A 1 123 ? 1.970 8.079 10.627 1.00 98.56 123 LEU A CA 1
ATOM 984 C C . LEU A 1 123 ? 2.034 7.281 11.932 1.00 98.56 123 LEU A C 1
ATOM 986 O O . LEU A 1 123 ? 1.674 7.802 12.989 1.00 98.56 123 LEU A O 1
ATOM 990 N N . GLY A 1 124 ? 2.413 6.007 11.869 1.00 97.00 124 GLY A N 1
ATOM 991 C CA . GLY A 1 124 ? 2.450 5.125 13.031 1.00 97.00 124 GLY A CA 1
ATOM 992 C C . GLY A 1 124 ? 1.962 3.711 12.739 1.00 97.00 124 GLY A C 1
ATOM 993 O O . GLY A 1 124 ? 1.411 3.415 11.677 1.00 97.00 124 GLY A O 1
ATOM 994 N N . SER A 1 125 ? 2.157 2.836 13.719 1.00 97.06 125 SER A N 1
ATOM 995 C CA . SER A 1 125 ? 1.795 1.426 13.645 1.00 97.06 125 SER A CA 1
ATOM 996 C C . SER A 1 125 ? 1.226 0.929 14.966 1.00 97.06 125 SER A C 1
ATOM 998 O O . SER A 1 125 ? 1.545 1.462 16.030 1.00 97.06 125 SER A O 1
ATOM 1000 N N . ALA A 1 126 ? 0.444 -0.140 14.899 1.00 97.00 126 ALA A N 1
ATOM 1001 C CA . ALA A 1 126 ? -0.004 -0.917 16.048 1.00 97.00 126 ALA A CA 1
ATOM 1002 C C . ALA A 1 126 ? 0.256 -2.403 15.772 1.00 97.00 126 ALA A C 1
ATOM 1004 O O . ALA A 1 126 ? 0.228 -2.831 14.621 1.00 97.00 126 ALA A O 1
ATOM 1005 N N . ALA A 1 127 ? 0.535 -3.195 16.803 1.00 96.62 127 ALA A N 1
ATOM 1006 C CA . ALA A 1 127 ? 0.859 -4.608 16.638 1.00 96.62 127 ALA A CA 1
ATOM 1007 C C . ALA A 1 127 ? 0.226 -5.465 17.736 1.00 96.62 127 ALA A C 1
ATOM 1009 O O . ALA A 1 127 ? -0.124 -4.951 18.798 1.00 96.62 127 ALA A O 1
ATOM 1010 N N . ARG A 1 128 ? 0.072 -6.763 17.450 1.00 96.06 128 ARG A N 1
ATOM 1011 C CA . ARG A 1 128 ? -0.582 -7.730 18.347 1.00 96.06 128 ARG A CA 1
ATOM 1012 C C . ARG A 1 128 ? 0.288 -8.069 19.558 1.00 96.06 128 ARG A C 1
ATOM 1014 O O . ARG A 1 128 ? -0.194 -8.110 20.681 1.00 96.06 128 ARG A O 1
ATOM 1021 N N . GLU A 1 129 ? 1.568 -8.338 19.318 1.00 91.94 129 GLU A N 1
ATOM 1022 C CA . GLU A 1 129 ? 2.508 -8.802 20.343 1.00 91.94 129 GLU A CA 1
ATOM 1023 C C . GLU A 1 129 ? 3.123 -7.623 21.127 1.00 91.94 129 GLU A C 1
ATOM 1025 O O . GLU A 1 129 ? 3.336 -6.555 20.546 1.00 91.94 129 GLU A O 1
ATOM 1030 N N . PRO A 1 130 ? 3.509 -7.808 22.406 1.00 88.12 130 PRO A N 1
ATOM 1031 C CA . PRO A 1 130 ? 4.282 -6.816 23.166 1.00 88.12 130 PRO A CA 1
ATOM 1032 C C . PRO A 1 130 ? 5.688 -6.557 22.602 1.00 88.12 130 PRO A C 1
ATOM 1034 O O . PRO A 1 130 ? 6.203 -5.445 22.711 1.00 88.12 130 PRO A O 1
ATOM 1037 N N . GLU A 1 131 ? 6.299 -7.579 21.996 1.00 90.69 131 GLU A N 1
ATOM 1038 C CA . GLU A 1 131 ? 7.571 -7.505 21.266 1.00 90.69 131 GLU A CA 1
ATOM 1039 C C . GLU A 1 131 ? 7.322 -7.870 19.792 1.00 90.69 131 GLU A C 1
ATOM 1041 O O . GLU A 1 131 ? 7.632 -8.982 19.357 1.00 90.69 131 GLU A O 1
ATOM 1046 N N . PRO A 1 132 ? 6.673 -6.981 19.022 1.00 93.50 132 PRO A N 1
ATOM 1047 C CA . PRO A 1 132 ? 6.228 -7.299 17.677 1.00 93.50 132 PRO A CA 1
ATOM 1048 C C . PRO A 1 132 ? 7.369 -7.222 16.664 1.00 93.50 132 PRO A C 1
ATOM 1050 O O . PRO A 1 132 ? 8.416 -6.618 16.908 1.00 93.50 132 PRO A O 1
ATOM 1053 N N . VAL A 1 133 ? 7.118 -7.758 15.467 1.00 95.06 133 VAL A N 1
ATOM 1054 C CA . VAL A 1 133 ? 7.894 -7.383 14.281 1.00 95.06 133 VAL A CA 1
ATOM 1055 C C . VAL A 1 133 ? 7.761 -5.864 14.110 1.00 95.06 133 VAL A C 1
ATOM 1057 O O . VAL A 1 133 ? 6.637 -5.374 13.963 1.00 95.06 133 VAL A O 1
ATOM 1060 N N . PRO A 1 134 ? 8.865 -5.098 14.155 1.00 95.69 134 PRO A N 1
ATOM 1061 C CA . PRO A 1 134 ? 8.792 -3.655 13.992 1.00 95.69 134 PRO A CA 1
ATOM 1062 C C . PRO A 1 134 ? 8.358 -3.315 12.564 1.00 95.69 134 PRO A C 1
ATOM 1064 O O . PRO A 1 134 ? 8.628 -4.075 11.625 1.00 95.69 134 PRO A O 1
ATOM 1067 N N . VAL A 1 135 ? 7.705 -2.162 12.388 1.00 97.50 135 VAL A N 1
ATOM 1068 C CA . VAL A 1 135 ? 7.227 -1.737 11.066 1.00 97.50 135 VAL A CA 1
ATOM 1069 C C . VAL A 1 135 ? 8.361 -1.672 10.064 1.00 97.50 135 VAL A C 1
ATOM 1071 O O . VAL A 1 135 ? 8.120 -1.948 8.911 1.00 97.50 135 VAL A O 1
ATOM 1074 N N . GLU A 1 136 ? 9.590 -1.394 10.489 1.00 97.44 136 GLU A N 1
ATOM 1075 C CA . GLU A 1 136 ? 10.762 -1.336 9.623 1.00 97.44 136 GLU A CA 1
ATOM 1076 C C . GLU A 1 136 ? 11.227 -2.706 9.115 1.00 97.44 136 GLU A C 1
ATOM 1078 O O . GLU A 1 136 ? 12.088 -2.741 8.248 1.00 97.44 136 GLU A O 1
ATOM 1083 N N . MET A 1 137 ? 10.693 -3.824 9.625 1.00 97.00 137 MET A N 1
ATOM 1084 C CA . MET A 1 137 ? 11.076 -5.193 9.227 1.00 97.00 137 MET A CA 1
ATOM 1085 C C . MET A 1 137 ? 9.921 -6.015 8.631 1.00 97.00 137 MET A C 1
ATOM 1087 O O . MET A 1 137 ? 10.152 -7.079 8.074 1.00 97.00 137 MET A O 1
ATOM 1091 N N . ALA A 1 138 ? 8.675 -5.552 8.704 1.00 97.75 138 ALA A N 1
ATOM 1092 C CA . ALA A 1 138 ? 7.502 -6.156 8.048 1.00 97.75 138 ALA A CA 1
ATOM 1093 C C . ALA A 1 138 ? 7.618 -6.548 6.545 1.00 97.75 138 ALA A C 1
ATOM 1095 O O . ALA A 1 138 ? 6.974 -7.518 6.155 1.00 97.75 138 ALA A O 1
ATOM 1096 N N . LEU A 1 139 ? 8.404 -5.878 5.682 1.00 98.31 139 LEU A N 1
ATOM 1097 C CA . LEU A 1 139 ? 8.594 -6.314 4.285 1.00 98.31 139 LEU A CA 1
ATOM 1098 C C . LEU A 1 139 ? 9.548 -7.512 4.213 1.00 98.31 139 LEU A C 1
ATOM 1100 O O . LEU A 1 139 ? 9.326 -8.398 3.390 1.00 98.31 139 LEU A O 1
ATOM 1104 N N . ASP A 1 140 ? 10.539 -7.592 5.102 1.00 97.12 140 ASP A N 1
ATOM 1105 C CA . ASP A 1 140 ? 11.464 -8.729 5.199 1.00 97.12 140 ASP A CA 1
ATOM 1106 C C . ASP A 1 140 ? 10.857 -9.909 5.972 1.00 97.12 140 ASP A C 1
ATOM 1108 O O . ASP A 1 140 ? 11.148 -11.074 5.694 1.00 97.12 140 ASP A O 1
ATOM 1112 N N . HIS A 1 141 ? 9.983 -9.622 6.939 1.00 97.31 141 HIS A N 1
ATOM 1113 C CA . HIS A 1 141 ? 9.274 -10.636 7.704 1.00 97.31 141 HIS A CA 1
ATOM 1114 C C . HIS A 1 141 ? 8.302 -11.401 6.798 1.00 97.31 141 HIS A C 1
ATOM 1116 O O . HIS A 1 141 ? 7.518 -10.772 6.088 1.00 97.31 141 HIS A O 1
ATOM 1122 N N . PRO A 1 142 ? 8.281 -12.744 6.805 1.00 97.12 142 PRO A N 1
ATOM 1123 C CA . PRO A 1 142 ? 7.583 -13.546 5.802 1.00 97.12 142 PRO A CA 1
ATOM 1124 C C . PRO A 1 142 ? 6.056 -13.619 6.004 1.00 97.12 142 PRO A C 1
ATOM 1126 O O . PRO A 1 142 ? 5.479 -14.694 5.873 1.00 97.12 142 PRO A O 1
ATOM 1129 N N . TYR A 1 143 ? 5.385 -12.491 6.260 1.00 98.25 143 TYR A N 1
ATOM 1130 C CA . TYR A 1 143 ? 3.924 -12.396 6.287 1.00 98.25 143 TYR A CA 1
ATOM 1131 C C . TYR A 1 143 ? 3.317 -12.997 5.008 1.00 98.25 143 TYR A C 1
ATOM 1133 O O . TYR A 1 143 ? 3.663 -12.529 3.913 1.00 98.25 143 TYR A O 1
ATOM 1141 N N . PRO A 1 144 ? 2.452 -14.027 5.099 1.00 97.88 144 PRO A N 1
ATOM 1142 C CA . PRO A 1 144 ? 1.830 -14.625 3.919 1.00 97.88 144 PRO A CA 1
ATOM 1143 C C . PRO A 1 144 ? 0.946 -13.658 3.125 1.00 97.88 144 PRO A C 1
ATOM 1145 O O . PRO A 1 144 ? 0.850 -13.785 1.900 1.00 97.88 144 PRO A O 1
ATOM 1148 N N . GLY A 1 145 ? 0.337 -12.678 3.798 1.00 98.56 145 GLY A N 1
ATOM 1149 C CA . GLY A 1 145 ? -0.575 -11.733 3.169 1.00 98.56 145 GLY A CA 1
ATOM 1150 C C . GLY A 1 145 ? -0.542 -10.330 3.753 1.00 98.56 145 GLY A C 1
ATOM 1151 O O . GLY A 1 145 ? -0.032 -10.085 4.846 1.00 98.56 145 GLY A O 1
ATOM 1152 N N . VAL A 1 146 ? -1.121 -9.408 2.991 1.00 98.88 146 VAL A N 1
ATOM 1153 C CA . VAL A 1 146 ? -1.375 -8.030 3.403 1.00 98.88 146 VAL A CA 1
ATOM 1154 C C . VAL A 1 146 ? -2.767 -7.613 2.942 1.00 98.88 146 VAL A C 1
ATOM 1156 O O . VAL A 1 146 ? -3.181 -7.928 1.826 1.00 98.88 146 VAL A O 1
ATOM 1159 N N . VAL A 1 147 ? -3.495 -6.889 3.786 1.00 98.88 147 VAL A N 1
ATOM 1160 C CA . VAL A 1 147 ? -4.697 -6.152 3.378 1.00 98.88 147 VAL A CA 1
ATOM 1161 C C . VAL A 1 147 ? -4.342 -4.676 3.345 1.00 98.88 147 VAL A C 1
ATOM 1163 O O . VAL A 1 147 ? -3.780 -4.160 4.306 1.00 98.88 147 VAL A O 1
ATOM 1166 N N . CYS A 1 148 ? -4.651 -4.002 2.244 1.00 98.81 148 CYS A N 1
ATOM 1167 C CA . CYS A 1 148 ? -4.454 -2.562 2.099 1.00 98.81 148 CYS A CA 1
ATOM 1168 C C . CYS A 1 148 ? -5.815 -1.883 2.033 1.00 98.81 148 CYS A C 1
ATOM 1170 O O . CYS A 1 148 ? -6.650 -2.298 1.227 1.00 98.81 148 CYS A O 1
ATOM 1172 N N . ALA A 1 149 ? -6.030 -0.842 2.834 1.00 98.62 149 ALA A N 1
ATOM 1173 C CA . ALA A 1 149 ? -7.193 0.021 2.718 1.00 98.62 149 ALA A CA 1
ATOM 1174 C C . ALA A 1 149 ? -6.800 1.470 2.451 1.00 98.62 149 ALA A C 1
ATOM 1176 O O . ALA A 1 149 ? -5.971 2.030 3.162 1.00 98.62 149 ALA A O 1
ATOM 1177 N N . TRP A 1 150 ? -7.462 2.076 1.471 1.00 98.69 150 TRP A N 1
ATOM 1178 C CA . TRP A 1 150 ? -7.414 3.502 1.179 1.00 98.69 150 TRP A CA 1
ATOM 1179 C C . TRP A 1 150 ? -8.663 4.148 1.769 1.00 98.69 150 TRP A C 1
ATOM 1181 O O . TRP A 1 150 ? -9.786 3.807 1.386 1.00 98.69 150 TRP A O 1
ATOM 1191 N N . LEU A 1 151 ? -8.477 5.045 2.732 1.00 98.62 151 LEU A N 1
ATOM 1192 C CA . LEU A 1 151 ? -9.548 5.768 3.405 1.00 98.62 151 LEU A CA 1
ATOM 1193 C C . LEU A 1 151 ? -9.404 7.263 3.132 1.00 98.62 151 LEU A C 1
ATOM 1195 O O . LEU A 1 151 ? -8.296 7.797 3.112 1.00 98.62 151 LEU A O 1
ATOM 1199 N N . ARG A 1 152 ? -10.534 7.951 2.987 1.00 97.94 152 ARG A N 1
ATOM 1200 C CA . ARG A 1 152 ? -10.584 9.410 2.834 1.00 97.94 152 ARG A CA 1
ATOM 1201 C C . ARG A 1 152 ? -11.196 10.026 4.086 1.00 97.94 152 ARG A C 1
ATOM 1203 O O . ARG A 1 152 ? -12.221 9.508 4.543 1.00 97.94 152 ARG A O 1
ATOM 1210 N N . PRO A 1 153 ? -10.596 11.079 4.662 1.00 98.38 153 PRO A N 1
ATOM 1211 C CA . PRO A 1 153 ? -11.141 11.718 5.845 1.00 98.38 153 PRO A CA 1
ATOM 1212 C C . PRO A 1 153 ? -12.465 12.419 5.527 1.00 98.38 153 PRO A C 1
ATOM 1214 O O . PRO A 1 153 ? -12.737 12.792 4.386 1.00 98.38 153 PRO A O 1
ATOM 1217 N N . ALA A 1 154 ? -13.304 12.566 6.549 1.00 98.06 154 ALA A N 1
ATOM 1218 C CA . ALA A 1 154 ? -14.515 13.371 6.465 1.00 98.06 154 ALA A CA 1
ATOM 1219 C C . ALA A 1 154 ? -14.177 14.872 6.442 1.00 98.06 154 ALA A C 1
ATOM 1221 O O . ALA A 1 154 ? -13.078 15.280 6.821 1.00 98.06 154 ALA A O 1
ATOM 1222 N N . ASP A 1 155 ? -15.141 15.707 6.048 1.00 96.88 155 ASP A N 1
ATOM 1223 C CA . ASP A 1 155 ? -14.971 17.161 6.043 1.00 96.88 155 ASP A CA 1
ATOM 1224 C C . ASP A 1 155 ? -14.522 17.679 7.420 1.00 96.88 155 ASP A C 1
ATOM 1226 O O . ASP A 1 155 ? -15.153 17.424 8.448 1.00 96.88 155 ASP A O 1
ATOM 1230 N N . GLY A 1 156 ? -13.418 18.429 7.437 1.00 97.06 156 GLY A N 1
ATOM 1231 C CA . GLY A 1 156 ? -12.836 18.977 8.664 1.00 97.06 156 GLY A CA 1
ATOM 1232 C C . GLY A 1 156 ? -12.039 17.977 9.509 1.00 97.06 156 GLY A C 1
ATOM 1233 O O . GLY A 1 156 ? -11.610 18.348 10.599 1.00 97.06 156 GLY A O 1
ATOM 1234 N N . VAL A 1 157 ? -11.826 16.749 9.026 1.00 98.31 157 VAL A N 1
ATOM 1235 C CA . VAL A 1 157 ? -10.928 15.753 9.627 1.00 98.31 157 VAL A CA 1
ATOM 1236 C C . VAL A 1 157 ? -9.637 15.695 8.812 1.00 98.31 157 VAL A C 1
ATOM 1238 O O . VAL A 1 157 ? -9.656 15.653 7.585 1.00 98.31 157 VAL A O 1
ATOM 1241 N N . THR A 1 158 ? -8.494 15.693 9.484 1.00 98.31 158 THR A N 1
ATOM 1242 C CA . THR A 1 158 ? -7.191 15.483 8.842 1.00 98.31 158 THR A CA 1
ATOM 1243 C C . THR A 1 158 ? -6.895 13.993 8.661 1.00 98.31 158 THR A C 1
ATOM 1245 O O . THR A 1 158 ? -7.406 13.137 9.385 1.00 98.31 158 THR A O 1
ATOM 1248 N N . VAL A 1 159 ? -6.004 13.658 7.725 1.00 98.50 159 VAL A N 1
ATOM 1249 C CA . VAL A 1 159 ? -5.541 12.273 7.516 1.00 98.50 159 VAL A CA 1
ATOM 1250 C C . VAL A 1 159 ? -4.911 11.688 8.791 1.00 98.50 159 VAL A C 1
ATOM 1252 O O . VAL A 1 159 ? -5.147 10.526 9.122 1.00 98.50 159 VAL A O 1
ATOM 1255 N N . ALA A 1 160 ? -4.163 12.504 9.542 1.00 98.12 160 ALA A N 1
ATOM 1256 C CA . ALA A 1 160 ? -3.571 12.109 10.818 1.00 98.12 160 ALA A CA 1
ATOM 1257 C C . ALA A 1 160 ? -4.637 11.786 11.878 1.00 98.12 160 ALA A C 1
ATOM 1259 O O . ALA A 1 160 ? -4.569 10.724 12.495 1.00 98.12 160 ALA A O 1
ATOM 1260 N N . GLU A 1 161 ? -5.658 12.638 12.035 1.00 98.25 161 GLU A N 1
ATOM 1261 C CA . GLU A 1 161 ? -6.773 12.395 12.966 1.00 98.25 161 GLU A CA 1
ATOM 1262 C C . GLU A 1 161 ? -7.573 11.138 12.601 1.00 98.25 161 GLU A C 1
ATOM 1264 O O . GLU A 1 161 ? -7.993 10.395 13.492 1.00 98.25 161 GLU A O 1
ATOM 1269 N N . LEU A 1 162 ? -7.777 10.871 11.305 1.00 98.69 162 LEU A N 1
ATOM 1270 C CA . LEU A 1 162 ? -8.393 9.624 10.850 1.00 98.69 162 LEU A CA 1
ATOM 1271 C C . LEU A 1 162 ? -7.529 8.413 11.235 1.00 98.69 162 LEU A C 1
ATOM 1273 O O . LEU A 1 162 ? -8.052 7.441 11.780 1.00 98.69 162 LEU A O 1
ATOM 1277 N N . GLY A 1 163 ? -6.215 8.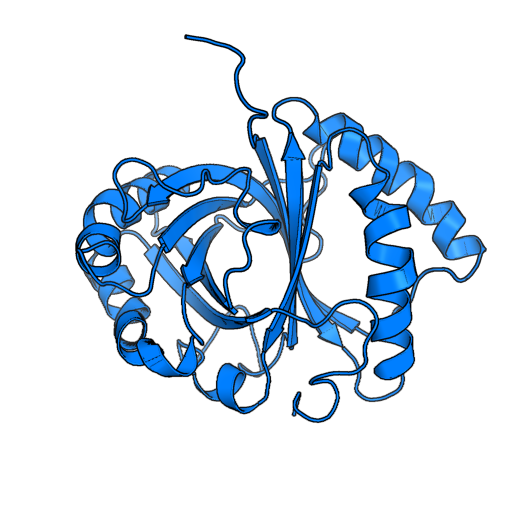480 10.995 1.00 98.31 163 GLY A N 1
ATOM 1278 C CA . GLY A 1 163 ? -5.279 7.412 11.353 1.00 98.31 163 GLY A CA 1
ATOM 1279 C C . GLY A 1 163 ? -5.254 7.127 12.856 1.00 98.31 163 GLY A C 1
ATOM 1280 O O . GLY A 1 163 ? -5.361 5.973 13.272 1.00 98.31 163 GLY A O 1
ATOM 1281 N N . GLU A 1 164 ? -5.187 8.174 13.679 1.00 98.06 164 GLU A N 1
ATOM 1282 C CA . GLU A 1 164 ? -5.270 8.070 15.140 1.00 98.06 164 GLU A CA 1
ATOM 1283 C C . GLU A 1 164 ? -6.592 7.452 15.602 1.00 98.06 164 GLU A C 1
ATOM 1285 O O . GLU A 1 164 ? -6.585 6.532 16.424 1.00 98.06 164 GLU A O 1
ATOM 1290 N N . TRP A 1 165 ? -7.722 7.908 15.051 1.00 98.25 165 TRP A N 1
ATOM 1291 C CA . TRP A 1 165 ? -9.034 7.362 15.391 1.00 98.25 165 TRP A CA 1
ATOM 1292 C C . TRP A 1 165 ? -9.137 5.876 15.050 1.00 98.25 165 TRP A C 1
ATOM 1294 O O . TRP A 1 165 ? -9.580 5.085 15.888 1.00 98.25 165 TRP A O 1
ATOM 1304 N N . CYS A 1 166 ? -8.708 5.482 13.852 1.00 98.19 166 CYS A N 1
ATOM 1305 C CA . CYS A 1 1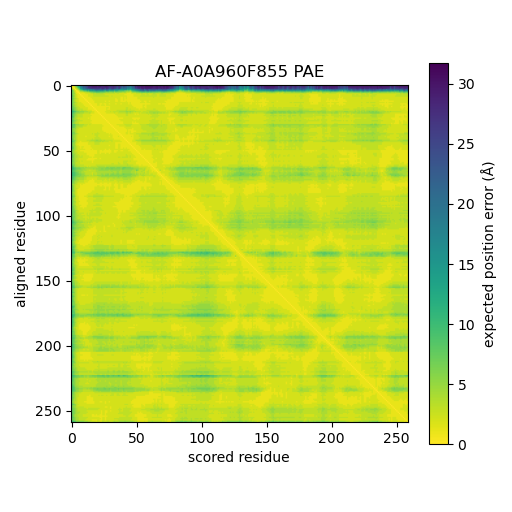66 ? -8.729 4.085 13.452 1.00 98.19 166 CYS A CA 1
ATOM 1306 C C . CYS A 1 166 ? -7.816 3.237 14.361 1.00 98.19 166 CYS A C 1
ATOM 1308 O O . CYS A 1 166 ? -8.242 2.164 14.784 1.00 98.19 166 CYS A O 1
ATOM 1310 N N . ARG A 1 167 ? -6.624 3.726 14.753 1.00 97.25 167 ARG A N 1
ATOM 1311 C CA . ARG A 1 167 ? -5.746 2.997 15.695 1.00 97.25 167 ARG A CA 1
ATOM 1312 C C . ARG A 1 167 ? -6.376 2.834 17.075 1.00 97.25 167 ARG A C 1
ATOM 1314 O O . ARG A 1 167 ? -6.240 1.791 17.703 1.00 97.25 167 ARG A O 1
ATOM 1321 N N . ALA A 1 168 ? -7.091 3.850 17.546 1.00 97.12 168 ALA A N 1
ATOM 1322 C CA . ALA A 1 168 ? -7.762 3.801 18.840 1.00 97.12 168 ALA A CA 1
ATOM 1323 C C . ALA A 1 168 ? -9.040 2.940 18.833 1.00 97.12 168 ALA A C 1
ATOM 1325 O O . ALA A 1 168 ? -9.402 2.382 19.868 1.00 97.12 168 ALA A O 1
ATOM 1326 N N . THR A 1 169 ? -9.731 2.847 17.691 1.00 96.56 169 THR A N 1
ATOM 1327 C CA . THR A 1 169 ? -11.111 2.330 17.625 1.00 96.56 169 THR A CA 1
ATOM 1328 C C . THR A 1 169 ? -11.231 1.012 16.866 1.00 96.56 169 THR A C 1
ATOM 1330 O O . THR A 1 169 ? -11.960 0.124 17.303 1.00 96.56 169 THR A O 1
ATOM 1333 N N . LEU A 1 170 ? -10.533 0.871 15.736 1.00 95.75 170 LEU A N 1
ATOM 1334 C CA . LEU A 1 170 ? -10.646 -0.286 14.841 1.00 95.75 170 LEU A CA 1
ATOM 1335 C C . LEU A 1 170 ? -9.588 -1.354 15.128 1.00 95.75 170 LEU A C 1
ATOM 1337 O O . LEU A 1 170 ? -9.871 -2.545 15.014 1.00 95.75 170 LEU A O 1
ATOM 1341 N N . ASP A 1 171 ? -8.381 -0.944 15.514 1.00 95.88 171 ASP A N 1
ATOM 1342 C CA . ASP A 1 171 ? -7.268 -1.875 15.704 1.00 95.88 171 ASP A CA 1
ATOM 1343 C C . ASP A 1 171 ? -7.410 -2.803 16.932 1.00 95.88 171 ASP A C 1
ATOM 1345 O O . ASP A 1 171 ? -7.035 -3.967 16.798 1.00 95.88 171 ASP A O 1
ATOM 1349 N N . PRO A 1 172 ? -7.970 -2.404 18.101 1.00 95.62 172 PRO A N 1
ATOM 1350 C CA . PRO A 1 172 ? -8.027 -3.284 19.275 1.00 95.62 172 PRO A CA 1
ATOM 1351 C C . PRO A 1 172 ? -8.645 -4.679 19.038 1.00 95.62 172 PRO A C 1
ATOM 1353 O O . PRO A 1 172 ? -8.022 -5.666 19.431 1.00 95.62 172 PRO A O 1
ATOM 1356 N N . PRO A 1 173 ? -9.815 -4.836 18.380 1.00 94.19 173 PRO A N 1
ATOM 1357 C CA . PRO A 1 173 ? -10.344 -6.168 18.067 1.00 94.19 173 PRO A CA 1
ATOM 1358 C C . PRO A 1 173 ? -9.539 -6.905 16.983 1.00 94.19 173 PRO A C 1
ATOM 1360 O O . PRO A 1 173 ? -9.505 -8.139 16.969 1.00 94.19 173 PRO A O 1
ATOM 1363 N N . LEU A 1 174 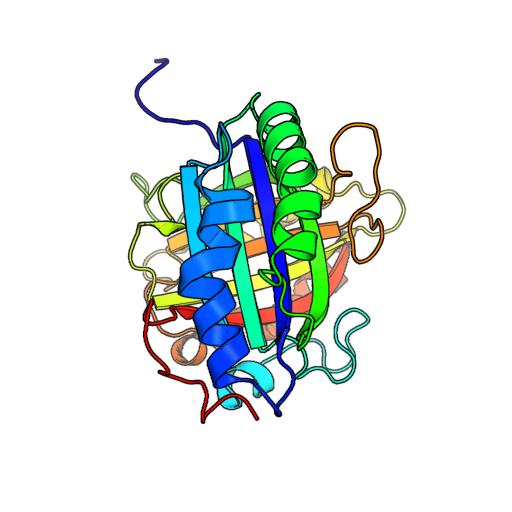? -8.885 -6.172 16.076 1.00 94.56 174 LEU A N 1
ATOM 1364 C CA . LEU A 1 174 ? -8.037 -6.743 15.028 1.00 94.56 174 LEU A CA 1
ATOM 1365 C C . LEU A 1 174 ? -6.673 -7.187 15.559 1.00 94.56 174 LEU A C 1
ATOM 1367 O O . LEU A 1 174 ? -6.061 -8.046 14.942 1.00 94.56 174 LEU A O 1
ATOM 1371 N N . LEU A 1 175 ? -6.217 -6.665 16.694 1.00 96.31 175 LEU A N 1
ATOM 1372 C CA . LEU A 1 175 ? -4.927 -6.981 17.312 1.00 96.31 175 LEU A CA 1
ATOM 1373 C C . LEU A 1 175 ? -5.065 -7.752 18.630 1.00 96.31 175 LEU A C 1
ATOM 1375 O O . LEU A 1 175 ? -4.114 -7.837 19.397 1.00 96.31 175 LEU A O 1
ATOM 1379 N N . ALA A 1 176 ? -6.239 -8.322 18.903 1.00 95.56 176 ALA A N 1
ATOM 1380 C CA . ALA A 1 176 ? -6.433 -9.192 20.057 1.00 95.56 176 ALA A CA 1
ATOM 1381 C C . ALA A 1 176 ? -5.590 -10.479 19.955 1.00 95.56 176 ALA A C 1
ATOM 1383 O O . ALA A 1 176 ? -5.265 -10.941 18.855 1.00 95.56 176 ALA A O 1
ATOM 1384 N N . ASP A 1 177 ? -5.292 -11.094 21.103 1.00 93.75 177 ASP A N 1
ATOM 1385 C CA . ASP A 1 177 ? -4.563 -12.364 21.192 1.00 93.75 177 ASP A CA 1
ATOM 1386 C C . ASP A 1 177 ? -5.148 -13.427 20.246 1.00 93.75 177 ASP A C 1
ATOM 1388 O O . ASP A 1 177 ? -6.358 -13.670 20.206 1.00 93.75 177 ASP A O 1
ATOM 1392 N N . GLY A 1 178 ? -4.275 -14.066 19.463 1.00 91.88 178 GLY A N 1
ATOM 1393 C CA . GLY A 1 178 ? -4.662 -15.070 18.466 1.00 91.88 178 GLY A CA 1
ATOM 1394 C C . GLY A 1 178 ? -5.264 -14.511 17.170 1.00 91.88 178 GLY A C 1
ATOM 1395 O O . GLY A 1 178 ? -5.647 -15.292 16.298 1.00 91.88 178 GLY A O 1
ATOM 1396 N N . SER A 1 179 ? -5.351 -13.187 17.004 1.00 96.06 179 SER A N 1
ATOM 1397 C CA . SER A 1 179 ? -5.692 -12.586 15.712 1.00 96.06 179 SER A CA 1
ATOM 1398 C C . SER A 1 179 ? -4.639 -12.921 14.650 1.00 96.06 179 SER A C 1
ATOM 1400 O O . SER A 1 179 ? -3.455 -12.886 14.968 1.00 96.06 179 SER A O 1
ATOM 1402 N N . PRO A 1 180 ? -5.014 -13.169 13.381 1.00 97.12 180 PRO A N 1
ATOM 1403 C CA . PRO A 1 180 ? -4.055 -13.344 12.291 1.00 97.12 180 PRO A CA 1
ATOM 1404 C C . PRO A 1 180 ? -3.346 -12.048 11.872 1.00 97.12 180 PRO A C 1
ATOM 1406 O O . PRO A 1 180 ? -2.411 -12.109 11.082 1.00 97.12 180 PRO A O 1
ATOM 1409 N N . VAL A 1 181 ? -3.781 -10.880 12.354 1.00 98.19 181 VAL A N 1
ATOM 1410 C CA . VAL A 1 181 ? -3.106 -9.602 12.090 1.00 98.19 181 VAL A CA 1
ATOM 1411 C C . VAL A 1 181 ? -1.921 -9.469 13.042 1.00 98.19 181 VAL A C 1
ATOM 1413 O O . VAL A 1 181 ? -2.111 -9.409 14.256 1.00 98.19 181 VAL A O 1
ATOM 1416 N N . GLY A 1 182 ? -0.708 -9.410 12.495 1.00 97.69 182 GLY A N 1
ATOM 1417 C CA . GLY A 1 182 ? 0.508 -9.201 13.284 1.00 97.69 182 GLY A CA 1
ATOM 1418 C C . GLY A 1 182 ? 0.822 -7.720 13.502 1.00 97.69 182 GLY A C 1
ATOM 1419 O O . GLY A 1 182 ? 1.211 -7.323 14.601 1.00 97.69 182 GLY A O 1
ATOM 1420 N N . LEU A 1 183 ? 0.624 -6.904 12.462 1.00 98.31 183 LEU A N 1
ATOM 1421 C CA . LEU A 1 183 ? 1.009 -5.493 12.418 1.00 98.31 183 LEU A CA 1
ATOM 1422 C C . LEU A 1 183 ? 0.035 -4.689 11.544 1.00 98.31 183 LEU A C 1
ATOM 1424 O O . LEU A 1 183 ? -0.374 -5.150 10.479 1.00 98.31 183 LEU A O 1
ATOM 1428 N N . VAL A 1 184 ? -0.272 -3.465 11.966 1.00 98.56 184 VAL A N 1
ATOM 1429 C CA . VAL A 1 184 ? -0.973 -2.430 11.193 1.00 98.56 184 VAL A CA 1
ATOM 1430 C C . VAL A 1 184 ? -0.034 -1.248 11.005 1.00 98.56 184 VAL A C 1
ATOM 1432 O O . VAL A 1 184 ? 0.581 -0.814 11.976 1.00 98.56 184 VAL A O 1
ATOM 1435 N N . ALA A 1 185 ? 0.069 -0.714 9.790 1.00 98.69 185 ALA A N 1
ATOM 1436 C CA . ALA A 1 185 ? 0.854 0.482 9.491 1.00 98.69 185 ALA A CA 1
ATOM 1437 C C . ALA A 1 185 ? 0.026 1.511 8.714 1.00 98.69 185 ALA A C 1
ATOM 1439 O O . ALA A 1 185 ? -0.647 1.162 7.742 1.00 98.69 185 ALA A O 1
ATOM 1440 N N . ASP A 1 186 ? 0.122 2.770 9.138 1.00 98.81 186 ASP A N 1
ATOM 1441 C CA . ASP A 1 186 ? -0.645 3.891 8.605 1.00 98.81 186 ASP A CA 1
ATOM 1442 C C . ASP A 1 186 ? 0.245 4.878 7.861 1.00 98.81 186 ASP A C 1
ATOM 1444 O O . ASP A 1 186 ? 1.313 5.264 8.348 1.00 98.81 186 ASP A O 1
ATOM 1448 N N . PHE A 1 187 ? -0.240 5.347 6.714 1.00 98.88 187 PHE A N 1
ATOM 1449 C CA . PHE A 1 187 ? 0.494 6.266 5.860 1.00 98.88 187 PHE A CA 1
ATOM 1450 C C . PHE A 1 187 ? -0.405 7.381 5.310 1.00 98.88 187 PHE A C 1
ATOM 1452 O O . PHE A 1 187 ? -1.489 7.100 4.803 1.00 98.88 187 PHE A O 1
ATOM 1459 N N . ALA A 1 188 ? 0.043 8.636 5.372 1.00 98.75 188 ALA A N 1
ATOM 1460 C CA . ALA A 1 188 ? -0.636 9.779 4.756 1.00 98.75 188 ALA A CA 1
ATOM 1461 C C . ALA A 1 188 ? -0.047 10.063 3.379 1.00 98.75 188 ALA A C 1
ATOM 1463 O O . ALA A 1 188 ? 1.171 10.170 3.256 1.00 98.75 188 ALA A O 1
ATOM 1464 N N . GLN A 1 189 ? -0.881 10.216 2.349 1.00 98.56 189 GLN A N 1
ATOM 1465 C CA . GLN A 1 189 ? -0.371 10.574 1.025 1.00 98.56 189 GLN A CA 1
ATOM 1466 C C . GLN A 1 189 ? 0.339 11.935 1.068 1.00 98.56 189 GLN A C 1
ATOM 1468 O O . GLN A 1 189 ? -0.167 12.902 1.636 1.00 98.56 189 GLN A O 1
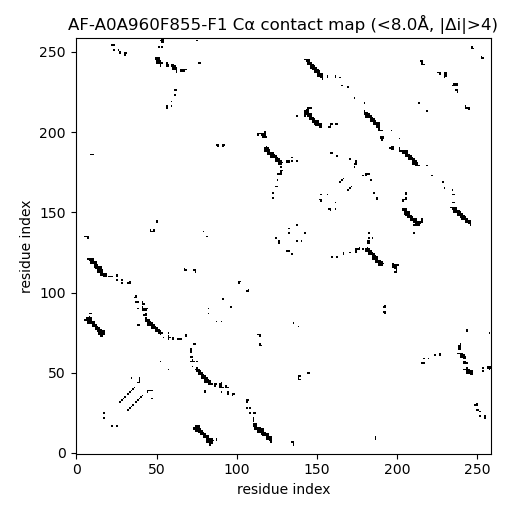ATOM 1473 N N . CYS A 1 190 ? 1.510 12.014 0.443 1.00 97.88 190 CYS A N 1
ATOM 1474 C CA . CYS A 1 190 ? 2.276 13.243 0.309 1.00 97.88 190 CYS A CA 1
ATOM 1475 C C . CYS A 1 190 ? 2.758 13.436 -1.132 1.00 97.88 190 CYS A C 1
ATOM 1477 O O . CYS A 1 190 ? 2.830 12.488 -1.919 1.00 97.88 190 CYS A O 1
ATOM 1479 N N . ASP A 1 191 ? 3.088 14.680 -1.476 1.00 97.81 191 ASP A N 1
ATOM 1480 C CA . ASP A 1 191 ? 3.718 14.992 -2.757 1.00 97.81 191 ASP A CA 1
ATOM 1481 C C . ASP A 1 191 ? 5.144 14.430 -2.794 1.00 97.81 191 ASP A C 1
ATOM 1483 O O . ASP A 1 191 ? 5.826 14.328 -1.770 1.00 97.81 191 ASP A O 1
ATOM 1487 N N . PHE A 1 192 ? 5.626 14.127 -3.995 1.00 97.38 192 PHE A N 1
ATOM 1488 C CA . PHE A 1 192 ? 7.049 13.920 -4.215 1.00 97.38 192 PHE A CA 1
ATOM 1489 C C . PHE A 1 192 ? 7.831 15.212 -3.900 1.00 97.38 192 PHE A C 1
ATOM 1491 O O . PHE A 1 192 ? 7.256 16.313 -3.885 1.00 97.38 192 PHE A O 1
ATOM 1498 N N . PRO A 1 193 ? 9.161 15.121 -3.707 1.00 95.31 193 PRO A N 1
ATOM 1499 C CA . PRO A 1 193 ? 9.989 16.289 -3.425 1.00 95.31 193 PRO A CA 1
ATOM 1500 C C . PRO A 1 193 ? 9.791 17.424 -4.432 1.00 95.31 193 PRO A C 1
ATOM 1502 O O . PRO A 1 193 ? 9.601 17.206 -5.630 1.00 95.31 193 PRO A O 1
ATOM 1505 N N . GLY A 1 194 ? 9.822 18.659 -3.930 1.00 93.88 194 GLY A N 1
ATOM 1506 C CA . GLY A 1 194 ? 9.544 19.853 -4.734 1.00 93.88 194 GLY A CA 1
ATOM 1507 C C . GLY A 1 194 ? 8.057 20.105 -5.020 1.00 93.88 194 GLY A C 1
ATOM 1508 O O . GLY A 1 194 ? 7.751 20.981 -5.826 1.00 93.88 194 GLY A O 1
ATOM 1509 N N . GLY A 1 195 ? 7.139 19.378 -4.369 1.00 94.00 195 GLY A N 1
ATOM 1510 C CA . GLY A 1 195 ? 5.691 19.558 -4.537 1.00 94.00 195 GLY A CA 1
ATOM 1511 C C . GLY A 1 195 ? 5.150 18.937 -5.825 1.00 94.00 195 GLY A C 1
ATOM 1512 O O . GLY A 1 195 ? 4.125 19.380 -6.344 1.00 94.00 195 GLY A O 1
ATOM 1513 N N . ILE A 1 196 ? 5.857 17.946 -6.374 1.00 95.75 196 ILE A N 1
ATOM 1514 C CA . ILE A 1 196 ? 5.404 17.205 -7.550 1.00 95.75 196 ILE A CA 1
ATOM 1515 C C . ILE A 1 196 ? 4.261 16.281 -7.099 1.00 95.75 196 ILE A C 1
ATOM 1517 O O . ILE A 1 196 ? 4.466 15.463 -6.201 1.00 95.75 196 ILE A O 1
ATOM 1521 N N . PRO A 1 197 ? 3.060 16.381 -7.691 1.00 95.06 197 PRO A N 1
ATOM 1522 C CA . PRO A 1 197 ? 1.926 15.584 -7.245 1.00 95.06 197 PRO A CA 1
ATOM 1523 C C . PRO A 1 197 ? 2.160 14.083 -7.492 1.00 95.06 197 PRO A C 1
ATOM 1525 O O . PRO A 1 197 ? 2.882 13.719 -8.429 1.00 95.06 197 PRO A O 1
ATOM 1528 N N . PRO A 1 198 ? 1.515 13.201 -6.706 1.00 95.94 198 PRO A N 1
ATOM 1529 C CA . PRO A 1 198 ? 1.482 11.768 -6.973 1.00 95.94 198 PRO A CA 1
ATOM 1530 C C . PRO A 1 198 ? 1.067 11.422 -8.409 1.00 95.94 198 PRO A C 1
ATOM 1532 O O . PRO A 1 198 ? 0.280 12.144 -9.026 1.00 95.94 198 PRO A O 1
ATOM 1535 N N . LEU A 1 199 ? 1.531 10.278 -8.931 1.00 94.06 199 LEU A N 1
ATOM 1536 C CA . LEU A 1 199 ? 1.258 9.861 -10.318 1.00 94.06 199 LEU A CA 1
ATOM 1537 C C . LEU A 1 199 ? -0.242 9.706 -10.592 1.00 94.06 199 LEU A C 1
ATOM 1539 O O . LEU A 1 199 ? -0.697 9.980 -11.699 1.00 94.06 199 LEU A O 1
ATOM 1543 N N . THR A 1 200 ? -1.003 9.279 -9.586 1.00 94.50 200 THR A N 1
ATOM 1544 C CA . THR A 1 200 ? -2.459 9.096 -9.669 1.00 94.50 200 THR A CA 1
ATOM 1545 C C . THR A 1 200 ? -3.247 10.258 -9.061 1.00 94.50 200 THR A C 1
ATOM 1547 O O . THR A 1 200 ? -4.427 10.110 -8.755 1.00 94.50 200 THR A O 1
ATOM 1550 N N . GLY A 1 201 ? -2.610 11.423 -8.915 1.00 95.00 201 GLY A N 1
ATOM 1551 C CA . GLY A 1 201 ? -3.218 12.630 -8.362 1.00 95.00 201 GLY A CA 1
ATOM 1552 C C . GLY A 1 201 ? -3.151 12.704 -6.838 1.00 95.00 201 GLY A C 1
ATOM 1553 O O . GLY A 1 201 ? -3.084 11.691 -6.144 1.00 95.00 201 GLY A O 1
ATOM 1554 N N . LYS A 1 202 ? -3.155 13.942 -6.331 1.00 95.38 202 LYS A N 1
ATOM 1555 C CA . LYS A 1 202 ? -3.135 14.237 -4.899 1.00 95.38 202 LYS A CA 1
ATOM 1556 C C . LYS A 1 202 ? -4.534 14.111 -4.299 1.00 95.38 202 LYS A C 1
ATOM 1558 O O . LYS A 1 202 ? -5.482 14.710 -4.810 1.00 95.38 202 LYS A O 1
ATOM 1563 N N . LEU A 1 203 ? -4.630 13.388 -3.194 1.00 95.75 203 LEU A N 1
ATOM 1564 C CA . LEU A 1 203 ? -5.816 13.186 -2.376 1.00 95.75 203 LEU A CA 1
ATOM 1565 C C . LEU A 1 203 ? -5.429 13.318 -0.899 1.00 95.75 203 LEU A C 1
ATOM 1567 O O . LEU A 1 203 ? -4.333 12.925 -0.503 1.00 95.75 203 LEU A O 1
ATOM 1571 N N . ASP A 1 204 ? -6.355 13.804 -0.074 1.00 96.62 204 ASP A N 1
ATOM 1572 C CA . ASP A 1 204 ? -6.261 13.599 1.370 1.00 96.62 204 ASP A CA 1
ATOM 1573 C C . ASP A 1 204 ? -6.654 12.147 1.647 1.00 96.62 204 ASP A C 1
ATOM 1575 O O . ASP A 1 204 ? -7.828 11.776 1.592 1.00 96.62 204 ASP A O 1
ATOM 1579 N N . GLU A 1 205 ? -5.656 11.291 1.843 1.00 97.00 205 GLU A N 1
ATOM 1580 C CA . GLU A 1 205 ? -5.854 9.847 1.864 1.00 97.00 205 GLU A CA 1
ATOM 1581 C C . GLU A 1 205 ? -4.939 9.171 2.882 1.00 97.00 205 GLU A C 1
ATOM 1583 O O . GLU A 1 205 ? -3.729 9.417 2.933 1.00 97.00 205 GLU A O 1
ATOM 1588 N N . LEU A 1 206 ? -5.548 8.299 3.682 1.00 98.75 206 LEU A N 1
ATOM 1589 C CA . LEU A 1 206 ? -4.878 7.388 4.593 1.00 98.75 206 LEU A CA 1
ATOM 1590 C C . LEU A 1 206 ? -4.781 6.015 3.930 1.00 98.75 206 LEU A C 1
ATOM 1592 O O . LEU A 1 206 ? -5.802 5.437 3.558 1.00 98.75 206 LEU A O 1
ATOM 1596 N N . VAL A 1 207 ? -3.580 5.452 3.869 1.00 98.75 207 VAL A N 1
ATOM 1597 C CA . VAL A 1 207 ? -3.375 4.043 3.525 1.00 98.75 207 VAL A CA 1
ATOM 1598 C C . VAL A 1 207 ? -3.073 3.267 4.796 1.00 98.75 207 VAL A C 1
ATOM 1600 O O . VAL A 1 207 ? -2.057 3.517 5.440 1.00 98.75 207 VAL A O 1
ATOM 1603 N N . ARG A 1 208 ? -3.950 2.323 5.153 1.00 98.62 208 ARG A N 1
ATOM 1604 C CA . ARG A 1 208 ? -3.711 1.347 6.228 1.00 98.62 208 ARG A CA 1
ATOM 1605 C C . ARG A 1 208 ? -3.297 0.014 5.625 1.00 98.62 208 ARG A C 1
ATOM 1607 O O . ARG A 1 208 ? -3.949 -0.471 4.701 1.00 98.62 208 ARG A O 1
ATOM 1614 N N . CYS A 1 209 ? -2.250 -0.591 6.168 1.00 98.81 209 CYS A N 1
ATOM 1615 C CA . CYS A 1 209 ? -1.753 -1.899 5.749 1.00 98.81 209 CYS A CA 1
ATOM 1616 C C . CYS A 1 209 ? -1.759 -2.862 6.936 1.00 98.81 209 CYS A C 1
ATOM 1618 O O . CYS A 1 209 ? -1.023 -2.642 7.896 1.00 98.81 209 CYS A O 1
ATOM 1620 N N . TRP A 1 210 ? -2.551 -3.931 6.861 1.00 98.81 210 TRP A N 1
ATOM 1621 C CA . TRP A 1 210 ? -2.550 -5.024 7.838 1.00 98.81 210 TRP A CA 1
ATOM 1622 C C . TRP A 1 210 ? -1.697 -6.172 7.315 1.00 98.81 210 TRP A C 1
ATOM 1624 O O . TRP A 1 210 ? -2.074 -6.822 6.340 1.00 98.81 210 TRP A O 1
ATOM 1634 N N . PHE A 1 211 ? -0.567 -6.433 7.964 1.00 98.75 211 PHE A N 1
ATOM 1635 C CA . PHE A 1 211 ? 0.291 -7.577 7.679 1.00 98.75 211 PHE A CA 1
ATOM 1636 C C . PHE A 1 211 ? -0.208 -8.805 8.443 1.00 98.75 211 PHE A C 1
ATOM 1638 O O . PHE A 1 211 ? -0.434 -8.748 9.658 1.00 98.75 211 PHE A O 1
ATOM 1645 N N . LEU A 1 212 ? -0.417 -9.902 7.717 1.00 98.69 212 LEU A N 1
ATOM 1646 C CA . LEU A 1 212 ? -1.127 -11.081 8.202 1.00 98.69 212 LEU A CA 1
ATOM 1647 C C . LEU A 1 212 ? -0.200 -12.286 8.308 1.00 98.69 212 LEU A C 1
ATOM 1649 O O . LEU A 1 212 ? 0.574 -12.536 7.389 1.00 98.69 212 LEU A O 1
ATOM 1653 N N . ASP A 1 213 ? -0.357 -13.068 9.376 1.00 97.81 213 ASP A N 1
ATOM 1654 C CA . ASP A 1 213 ? 0.330 -14.350 9.615 1.00 97.81 213 ASP A CA 1
ATOM 1655 C C . ASP A 1 213 ? -0.300 -15.523 8.833 1.00 97.81 213 ASP A C 1
ATOM 1657 O O . ASP A 1 213 ? 0.171 -16.657 8.907 1.00 97.81 213 ASP A O 1
ATOM 1661 N N . THR A 1 214 ? -1.370 -15.265 8.075 1.00 98.25 214 THR A N 1
ATOM 1662 C CA . THR A 1 214 ? -2.109 -16.250 7.274 1.00 98.25 214 THR A CA 1
ATOM 1663 C C . THR A 1 214 ? -2.516 -15.666 5.923 1.00 98.25 214 THR A C 1
ATOM 1665 O O . THR A 1 214 ? -2.364 -14.467 5.673 1.00 98.25 214 THR A O 1
ATOM 1668 N N . ASP A 1 215 ? -3.041 -16.514 5.044 1.00 98.56 215 ASP A N 1
ATOM 1669 C CA . ASP A 1 215 ? -3.670 -16.073 3.806 1.00 98.56 215 ASP A CA 1
ATOM 1670 C C . ASP A 1 215 ? -4.888 -15.172 4.101 1.00 98.56 215 ASP A C 1
ATOM 1672 O O . ASP A 1 215 ? -5.745 -15.567 4.895 1.00 98.56 215 ASP A O 1
ATOM 1676 N N . PRO A 1 216 ? -5.028 -13.993 3.464 1.00 98.44 216 PRO A N 1
ATOM 1677 C CA . PRO A 1 216 ? -6.157 -13.100 3.720 1.00 98.44 216 PRO A CA 1
ATOM 1678 C C . PRO A 1 216 ? -7.530 -13.748 3.492 1.00 98.44 216 PRO A C 1
ATOM 1680 O O . PRO A 1 216 ? -8.515 -13.318 4.089 1.00 98.44 216 PRO A O 1
ATOM 1683 N N . ARG A 1 217 ? -7.614 -14.776 2.636 1.00 98.12 217 ARG A N 1
ATOM 1684 C CA . ARG A 1 217 ? -8.863 -15.509 2.370 1.00 98.12 217 ARG A CA 1
ATOM 1685 C C . ARG A 1 217 ? -9.379 -16.247 3.603 1.00 98.12 217 ARG A C 1
ATOM 1687 O O . ARG A 1 217 ? -10.589 -16.382 3.752 1.00 98.12 217 ARG A O 1
ATOM 1694 N N . ASP A 1 218 ? -8.483 -16.669 4.489 1.00 98.25 218 ASP A N 1
ATOM 1695 C CA . ASP A 1 218 ? -8.826 -17.446 5.684 1.00 98.25 218 ASP A CA 1
ATOM 1696 C C . ASP A 1 218 ? -9.326 -16.569 6.843 1.00 98.25 218 ASP A C 1
ATOM 1698 O O . ASP A 1 218 ? -9.770 -17.090 7.865 1.00 98.25 218 ASP A O 1
ATOM 1702 N N . CYS A 1 219 ? -9.236 -15.241 6.714 1.00 97.56 219 CYS A N 1
ATOM 1703 C CA . CYS A 1 219 ? -9.609 -14.295 7.767 1.00 97.56 219 CYS A CA 1
ATOM 1704 C C . CYS A 1 219 ? -10.327 -13.035 7.258 1.00 97.56 219 CYS A C 1
ATOM 1706 O O . CYS A 1 219 ? -10.386 -12.021 7.961 1.00 97.56 219 CYS A O 1
ATOM 1708 N N . TRP A 1 220 ? -10.858 -13.075 6.032 1.00 97.75 220 TRP A N 1
ATOM 1709 C CA . TRP A 1 220 ? -11.484 -11.914 5.393 1.00 97.75 220 TRP A CA 1
ATOM 1710 C C . TRP A 1 220 ? -12.738 -11.411 6.120 1.00 97.75 220 TRP A C 1
ATOM 1712 O O . TRP A 1 220 ? -13.055 -10.222 6.092 1.00 97.75 220 TRP A O 1
ATOM 1722 N N . ASP A 1 221 ? -13.427 -12.301 6.829 1.00 95.69 221 ASP A N 1
ATOM 1723 C CA . ASP A 1 221 ? -14.569 -12.004 7.693 1.00 95.69 221 ASP A CA 1
ATOM 1724 C C . ASP A 1 221 ? -14.274 -10.899 8.724 1.00 95.69 221 ASP A C 1
ATOM 1726 O O . ASP A 1 221 ? -15.173 -10.140 9.084 1.00 95.69 221 ASP A O 1
ATOM 1730 N N . ARG A 1 222 ? -13.007 -10.724 9.121 1.00 95.38 222 ARG A N 1
ATOM 1731 C CA . ARG A 1 222 ? -12.567 -9.630 10.005 1.00 95.38 222 ARG A CA 1
ATOM 1732 C C . ARG A 1 222 ? -12.598 -8.246 9.355 1.00 95.38 222 ARG A C 1
ATOM 1734 O O . ARG A 1 222 ? -12.686 -7.252 10.069 1.00 95.38 222 ARG A O 1
ATOM 1741 N N . PHE A 1 223 ? -12.515 -8.176 8.028 1.00 96.31 223 PHE A N 1
ATOM 1742 C CA . PHE A 1 223 ? -12.478 -6.927 7.261 1.00 96.31 223 PHE A CA 1
ATOM 1743 C C . PHE A 1 223 ? -13.818 -6.596 6.600 1.00 96.31 223 PHE A C 1
ATOM 1745 O O . PHE A 1 223 ? -14.020 -5.459 6.182 1.00 96.31 223 PHE A O 1
ATOM 1752 N N . ALA A 1 224 ? -14.747 -7.555 6.528 1.00 88.25 224 ALA A N 1
ATOM 1753 C CA . ALA A 1 224 ? -16.000 -7.420 5.786 1.00 88.25 224 ALA A CA 1
ATOM 1754 C C . ALA A 1 224 ? -16.868 -6.220 6.218 1.00 88.25 224 ALA A C 1
ATOM 1756 O O . ALA A 1 224 ? -17.550 -5.655 5.374 1.00 88.25 224 ALA A O 1
ATOM 1757 N N . GLY A 1 225 ? -16.823 -5.823 7.497 1.00 92.69 225 GLY A N 1
ATOM 1758 C CA . GLY A 1 225 ? -17.561 -4.669 8.037 1.00 92.69 225 GLY A CA 1
ATOM 1759 C C . GLY A 1 225 ? -16.756 -3.366 8.125 1.00 92.69 225 GLY A C 1
ATOM 1760 O O . GLY A 1 225 ? -17.161 -2.441 8.830 1.00 92.69 225 GLY A O 1
ATOM 1761 N N . LEU A 1 226 ? -15.572 -3.298 7.503 1.00 95.56 226 LEU A N 1
ATOM 1762 C CA . LEU A 1 226 ? -14.676 -2.143 7.624 1.00 95.56 226 LEU A CA 1
ATOM 1763 C C . LEU A 1 226 ? -15.297 -0.868 7.037 1.00 95.56 226 LEU A C 1
ATOM 1765 O O . LEU A 1 226 ? -15.113 0.210 7.601 1.00 95.56 226 LEU A O 1
ATOM 1769 N N . ALA A 1 227 ? -16.020 -0.979 5.920 1.00 95.31 227 ALA A N 1
ATOM 1770 C CA . ALA A 1 227 ? -16.641 0.171 5.267 1.00 95.31 227 ALA A CA 1
ATOM 1771 C C . ALA A 1 227 ? -17.682 0.831 6.185 1.00 95.31 227 ALA A C 1
ATOM 1773 O O . ALA A 1 227 ? -17.638 2.044 6.400 1.00 95.31 227 ALA A O 1
ATOM 1774 N N . GLU A 1 228 ? -18.562 0.019 6.770 1.00 95.94 228 GLU A N 1
ATOM 1775 C CA . GLU A 1 228 ? -19.595 0.439 7.713 1.00 95.94 228 GLU A CA 1
ATOM 1776 C C . GLU A 1 228 ? -18.971 0.986 8.995 1.00 95.94 228 GLU A C 1
ATOM 1778 O O . GLU A 1 228 ? -19.335 2.073 9.427 1.00 95.94 228 GLU A O 1
ATOM 1783 N N . ALA A 1 229 ? -17.970 0.303 9.561 1.00 95.50 229 ALA A N 1
ATOM 1784 C CA . ALA A 1 229 ? -17.310 0.752 10.786 1.00 95.50 229 ALA A CA 1
ATOM 1785 C C . ALA A 1 229 ? -16.646 2.133 10.629 1.00 95.50 229 ALA A C 1
ATOM 1787 O O . ALA A 1 229 ? -16.716 2.965 11.536 1.00 95.50 229 ALA A O 1
ATOM 1788 N N . VAL A 1 230 ? -16.012 2.394 9.480 1.00 96.44 230 VAL A N 1
ATOM 1789 C CA . VAL A 1 230 ? -15.412 3.701 9.167 1.00 96.44 230 VAL A CA 1
ATOM 1790 C C . VAL A 1 230 ? -16.492 4.771 8.978 1.00 96.44 230 VAL A C 1
ATOM 1792 O O . VAL A 1 230 ? -16.351 5.872 9.517 1.00 96.44 230 VAL A O 1
ATOM 1795 N N . ALA A 1 231 ? -17.572 4.445 8.260 1.00 95.25 231 ALA A N 1
ATOM 1796 C CA . ALA A 1 231 ? -18.683 5.364 8.021 1.00 95.25 231 ALA A CA 1
ATOM 1797 C C . ALA A 1 231 ? -19.429 5.728 9.320 1.00 95.25 231 ALA A C 1
ATOM 1799 O O . ALA A 1 231 ? -19.621 6.911 9.603 1.00 95.25 231 ALA A O 1
ATOM 1800 N N . ASP A 1 232 ? -19.771 4.737 10.148 1.00 96.50 232 ASP A N 1
ATOM 1801 C CA . ASP A 1 232 ? -20.452 4.915 11.439 1.00 96.50 232 ASP A CA 1
ATOM 1802 C C . ASP A 1 232 ? -19.586 5.682 12.449 1.00 96.50 232 ASP A C 1
ATOM 1804 O O . ASP A 1 232 ? -20.098 6.415 13.299 1.00 96.50 232 ASP A O 1
ATOM 1808 N N . GLY A 1 233 ? -18.260 5.559 12.334 1.00 95.44 233 GLY A N 1
ATOM 1809 C CA . GLY A 1 233 ? -17.300 6.341 13.108 1.00 95.44 233 GLY A CA 1
ATOM 1810 C C . GLY A 1 233 ? -17.292 7.836 12.777 1.00 95.44 233 GLY A C 1
ATOM 1811 O O . GLY A 1 233 ? -16.799 8.636 13.575 1.00 95.44 233 GLY A O 1
ATOM 1812 N N . GLY A 1 234 ? -17.813 8.230 11.610 1.00 95.94 234 GLY A N 1
ATOM 1813 C CA . GLY A 1 234 ? -17.931 9.625 11.179 1.00 95.94 234 GLY A CA 1
ATOM 1814 C C . GLY A 1 234 ? -16.599 10.339 10.921 1.00 95.94 234 GLY A C 1
ATOM 1815 O O . GLY A 1 234 ? -16.576 11.564 10.813 1.00 95.94 234 GLY A O 1
ATOM 1816 N N . LYS A 1 235 ? -15.479 9.605 10.854 1.00 95.44 235 LYS A N 1
ATOM 1817 C CA . LYS A 1 235 ? -14.133 10.170 10.638 1.00 95.44 235 LYS A CA 1
ATOM 1818 C C . LYS A 1 235 ? -13.643 10.066 9.203 1.00 95.44 235 LYS A C 1
ATOM 1820 O O . LYS A 1 235 ? -12.711 10.776 8.833 1.00 95.44 235 LYS A O 1
ATOM 1825 N N . GLY A 1 236 ? -14.271 9.226 8.390 1.00 97.44 236 GLY A N 1
ATOM 1826 C CA . GLY A 1 236 ? -13.896 9.062 6.998 1.00 97.44 236 GLY A CA 1
ATOM 1827 C C . GLY A 1 236 ? -14.817 8.121 6.246 1.00 97.44 236 GLY A C 1
ATOM 1828 O O . GLY A 1 236 ? -15.912 7.790 6.693 1.00 97.44 236 GLY A O 1
ATOM 1829 N N . SER A 1 237 ? -14.343 7.688 5.087 1.00 97.75 237 SER A N 1
ATOM 1830 C CA . SER A 1 237 ? -14.990 6.697 4.233 1.00 97.75 237 SER A CA 1
ATOM 1831 C C . SER A 1 237 ? -13.941 5.772 3.622 1.00 97.75 237 SER A C 1
ATOM 1833 O O . SER A 1 237 ? -12.790 6.169 3.425 1.00 97.75 237 SER A O 1
ATOM 1835 N N . LEU A 1 238 ? -14.331 4.532 3.332 1.00 98.25 238 LEU A N 1
ATOM 1836 C CA . LEU A 1 238 ? -13.467 3.561 2.668 1.00 98.25 238 LEU A CA 1
ATOM 1837 C C . LEU A 1 238 ? -13.562 3.727 1.146 1.00 98.25 238 LEU A C 1
ATOM 1839 O O . LEU A 1 238 ? -14.639 3.577 0.573 1.00 98.25 238 LEU A O 1
ATOM 1843 N N . ALA A 1 239 ? -12.434 3.993 0.487 1.00 97.94 239 ALA A N 1
ATOM 1844 C CA . ALA A 1 239 ? -12.346 4.029 -0.971 1.00 97.94 239 ALA A CA 1
ATOM 1845 C C . ALA A 1 239 ? -12.091 2.632 -1.560 1.00 97.94 239 ALA A C 1
ATOM 1847 O O . ALA A 1 239 ? -12.671 2.276 -2.586 1.00 97.94 239 ALA A O 1
ATOM 1848 N N . LEU A 1 240 ? -11.234 1.835 -0.924 1.00 98.44 240 LEU A N 1
ATOM 1849 C CA . LEU A 1 240 ? -10.953 0.451 -1.306 1.00 98.44 240 LEU A CA 1
ATOM 1850 C C . LEU A 1 240 ? -10.322 -0.274 -0.120 1.00 98.44 240 LEU A C 1
ATOM 1852 O O . LEU A 1 240 ? -9.411 0.278 0.483 1.00 98.44 240 LEU A O 1
ATOM 1856 N N . ALA A 1 241 ? -10.732 -1.507 0.161 1.00 98.50 241 ALA A N 1
ATOM 1857 C CA . ALA A 1 241 ? -9.952 -2.489 0.902 1.00 98.50 241 ALA A CA 1
ATOM 1858 C C . ALA A 1 241 ? -9.688 -3.698 0.001 1.00 98.50 241 ALA A C 1
ATOM 1860 O O . ALA A 1 241 ? -10.618 -4.290 -0.554 1.00 98.50 241 ALA A O 1
ATOM 1861 N N . ALA A 1 242 ? -8.415 -4.051 -0.151 1.00 98.62 242 ALA A N 1
ATOM 1862 C CA . ALA A 1 242 ? -7.968 -5.099 -1.054 1.00 98.62 242 ALA A CA 1
ATOM 1863 C C . ALA A 1 242 ? -6.978 -6.050 -0.363 1.00 98.62 242 ALA A C 1
ATOM 1865 O O . ALA A 1 242 ? -5.981 -5.583 0.198 1.00 98.62 242 ALA A O 1
ATOM 1866 N N . PRO A 1 243 ? -7.226 -7.373 -0.403 1.00 98.81 243 PRO A N 1
ATOM 1867 C CA . PRO A 1 243 ? -6.289 -8.368 0.092 1.00 98.81 243 PRO A CA 1
ATOM 1868 C C . PRO A 1 243 ? -5.293 -8.805 -0.987 1.00 98.81 243 PRO A C 1
ATOM 1870 O O . PRO A 1 243 ? -5.629 -8.912 -2.169 1.00 98.81 243 PRO A O 1
ATOM 1873 N N . PHE A 1 244 ? -4.073 -9.119 -0.559 1.00 98.94 244 PHE A N 1
ATOM 1874 C CA . PHE A 1 244 ? -2.989 -9.608 -1.403 1.00 98.94 244 PHE A CA 1
ATOM 1875 C C . PHE A 1 244 ? -2.190 -10.693 -0.675 1.00 98.94 244 PHE A C 1
ATOM 1877 O O . PHE A 1 244 ? -2.056 -10.670 0.549 1.00 98.94 244 PHE A O 1
ATOM 1884 N N . ILE A 1 245 ? -1.606 -11.610 -1.439 1.00 98.88 245 ILE A N 1
ATOM 1885 C CA . ILE A 1 245 ? -0.638 -12.604 -0.959 1.00 98.88 245 ILE A CA 1
ATOM 1886 C C . ILE A 1 245 ? 0.756 -12.276 -1.480 1.00 98.88 245 ILE A C 1
ATOM 1888 O O . ILE A 1 245 ? 0.903 -11.615 -2.509 1.00 98.88 245 ILE A O 1
ATOM 1892 N N . ALA A 1 246 ? 1.798 -12.712 -0.779 1.00 98.31 246 ALA A N 1
ATOM 1893 C CA . ALA A 1 246 ? 3.169 -12.446 -1.208 1.00 98.31 246 ALA A CA 1
ATOM 1894 C C . ALA A 1 246 ? 3.462 -13.070 -2.585 1.00 98.31 246 ALA A C 1
ATOM 1896 O O . ALA A 1 246 ? 3.097 -14.222 -2.848 1.00 98.31 246 ALA A O 1
ATOM 1897 N N . THR A 1 247 ? 4.147 -12.328 -3.461 1.00 98.12 247 THR A N 1
ATOM 1898 C CA . THR A 1 247 ? 4.700 -12.931 -4.680 1.00 98.12 247 THR A CA 1
ATOM 1899 C C . THR A 1 247 ? 5.809 -13.920 -4.319 1.00 98.12 247 THR A C 1
ATOM 1901 O O . THR A 1 247 ? 6.345 -13.909 -3.209 1.00 98.12 247 THR A O 1
ATOM 1904 N N . VAL A 1 248 ? 6.165 -14.788 -5.268 1.00 97.62 248 VAL A N 1
ATOM 1905 C CA . VAL A 1 248 ? 7.407 -15.567 -5.200 1.00 97.62 248 VAL A CA 1
ATOM 1906 C C . VAL A 1 248 ? 8.402 -14.887 -6.147 1.00 97.62 248 VAL A C 1
ATOM 1908 O O . VAL A 1 248 ? 8.271 -15.080 -7.361 1.00 97.62 248 VAL A O 1
ATOM 1911 N N . PRO A 1 249 ? 9.342 -14.066 -5.633 1.00 95.44 249 PRO A N 1
ATOM 1912 C CA . PRO A 1 249 ? 10.177 -13.209 -6.471 1.00 95.44 249 PRO A CA 1
ATOM 1913 C C . PRO A 1 249 ? 10.970 -13.993 -7.520 1.00 95.44 249 PRO A C 1
ATOM 1915 O O . PRO A 1 249 ? 11.520 -15.058 -7.229 1.00 95.44 249 PRO A O 1
ATOM 1918 N N . GLY A 1 250 ? 11.042 -13.457 -8.737 1.00 95.38 250 GLY A N 1
ATOM 1919 C CA . GLY A 1 250 ? 11.761 -14.065 -9.859 1.00 95.38 250 GLY A CA 1
ATOM 1920 C C . GLY A 1 250 ? 11.027 -15.242 -10.507 1.00 95.38 250 GLY A C 1
ATOM 1921 O O . GLY A 1 250 ? 11.628 -15.992 -11.279 1.00 95.38 250 GLY A O 1
ATOM 1922 N N . THR A 1 251 ? 9.740 -15.432 -10.204 1.00 97.81 251 THR A N 1
ATOM 1923 C CA . THR A 1 251 ? 8.918 -16.508 -10.776 1.00 97.81 251 THR A CA 1
ATOM 1924 C C . THR A 1 251 ? 7.675 -15.964 -11.472 1.00 97.81 251 THR A C 1
ATOM 1926 O O . THR A 1 251 ? 7.309 -14.801 -11.335 1.00 97.81 251 THR A O 1
ATOM 1929 N N . THR A 1 252 ? 6.991 -16.832 -12.216 1.00 97.81 252 THR A N 1
ATOM 1930 C CA . THR A 1 252 ? 5.693 -16.537 -12.839 1.00 97.81 252 THR A CA 1
ATOM 1931 C C . THR A 1 252 ? 4.513 -17.034 -12.000 1.00 97.81 252 THR A C 1
ATOM 1933 O O . THR A 1 252 ? 3.407 -17.175 -12.522 1.00 97.81 252 THR A O 1
ATOM 1936 N N . ARG A 1 253 ? 4.731 -17.364 -10.719 1.00 98.06 253 ARG A N 1
ATOM 1937 C CA . ARG A 1 253 ? 3.666 -17.847 -9.832 1.00 98.06 253 ARG A CA 1
ATOM 1938 C C . ARG A 1 253 ? 2.550 -16.793 -9.757 1.00 98.06 253 ARG A C 1
ATOM 1940 O O . ARG A 1 253 ? 2.840 -15.619 -9.551 1.00 98.06 253 ARG A O 1
ATOM 1947 N N . TYR A 1 254 ? 1.299 -17.242 -9.896 1.00 98.31 254 TYR A N 1
ATOM 1948 C CA . TYR A 1 254 ? 0.053 -16.457 -9.858 1.00 98.31 254 TYR A CA 1
ATOM 1949 C C . TYR A 1 254 ? -0.283 -15.643 -11.113 1.00 98.31 254 TYR A C 1
ATOM 1951 O O . TYR A 1 254 ? -1.382 -15.097 -11.185 1.00 98.31 254 TYR A O 1
ATOM 1959 N N . LEU A 1 255 ? 0.604 -15.562 -12.114 1.00 98.44 255 LEU A N 1
ATOM 1960 C CA . LEU A 1 255 ? 0.318 -14.800 -13.341 1.00 98.44 255 LEU A CA 1
ATOM 1961 C C . LEU A 1 255 ? -0.884 -15.363 -14.118 1.00 98.44 255 LEU A C 1
ATOM 1963 O O . LEU A 1 255 ? -1.613 -14.616 -14.762 1.00 98.44 255 LEU A O 1
ATOM 1967 N N . ASP A 1 256 ? -1.107 -16.670 -14.029 1.00 98.19 256 ASP A N 1
ATOM 1968 C CA . ASP A 1 256 ? -2.242 -17.392 -14.603 1.00 98.19 256 ASP A CA 1
ATOM 1969 C C . ASP A 1 256 ? -3.521 -17.323 -13.749 1.00 98.19 256 ASP A C 1
ATOM 1971 O O . ASP A 1 256 ? -4.563 -17.820 -14.168 1.00 98.19 256 ASP A O 1
ATOM 1975 N N . GLU A 1 257 ? -3.463 -16.684 -12.578 1.00 98.31 257 GLU A N 1
ATOM 1976 C CA . GLU A 1 257 ? -4.574 -16.573 -11.626 1.00 98.31 257 GLU A CA 1
ATOM 1977 C C . GLU A 1 257 ? -5.118 -15.134 -11.500 1.00 98.31 257 GLU A C 1
ATOM 1979 O O . GLU A 1 257 ? -5.920 -14.867 -10.607 1.00 98.31 257 GLU A O 1
ATOM 1984 N N . LEU A 1 258 ? -4.676 -14.177 -12.329 1.00 98.19 258 LEU A N 1
ATOM 1985 C CA . LEU A 1 258 ? -5.008 -12.751 -12.153 1.00 98.19 258 LEU A CA 1
ATOM 1986 C C . LEU A 1 258 ? -6.441 -12.361 -12.552 1.00 98.19 258 LEU A C 1
ATOM 1988 O O . LEU A 1 258 ? -6.957 -11.375 -12.015 1.00 98.19 258 LEU A O 1
ATOM 1992 N N . TRP A 1 259 ? -7.066 -13.078 -13.489 1.00 96.19 259 TRP A N 1
ATOM 1993 C CA . TRP A 1 259 ? -8.357 -12.709 -14.086 1.00 96.19 259 TRP A CA 1
ATOM 1994 C C . TRP A 1 259 ? -9.346 -13.862 -14.135 1.00 96.19 259 TRP A C 1
ATOM 1996 O O . TRP A 1 259 ? -8.908 -15.009 -14.361 1.00 96.19 259 TRP A O 1
#

pLDDT: mean 96.4, std 6.0, range [40.84, 98.94]

Radius of gyration: 17.52 Å; Cα contacts (8 Å, |Δi|>4): 567; chains: 1; bounding box: 41×38×48 Å

=== Feature glossary ===
Feature key, reading from the visual/contextual features back to the raw sequence:

Rendered structure images. Six rendered views show the 3D structure from the faces of a cube — i.e. along ±x, ±y, ±z. Rendering representation is drawn randomly per protein from cartoon (secondary-structure ribbons), sticks (backbone bonds), or molecular surface; coloring is either N→C rainbow (blue at the N-terminus through red at the C-terminus) or one color per chain.

Contact-map, Ramachandran, and PAE plots. The contact map is a binary N×N matrix image: pixel (i, j) is dark where Cα_i and Cα_j are within 8 Å and |i−j|>4. Because the |i−j|>4 filter removes local helical contacts, off-diagonal stripes parallel to the main diagonal indicate parallel β-sheets; stripes perpendicular to it indicate antiparallel β-sheets. The Ramachandran plot scatters every residue's (φ, ψ) pair against the sterically allowed regions. The PAE heatmap renders the predicted-aligned-error matrix.

InterPro / GO / CATH / organism. Database cross-references. InterPro integrates a dozen domain/family signature databases into unified entries with residue-range hits. GO terms attach function/process/location labels with evidence codes. CATH codes position the fold in a four-level structural taxonomy. Organism is the NCBI-taxonomy species name.

Nearest PDB structures. The Foldseek neighbor list gives the closest experimentally determined structures in the PDB, ranked by structural alignment. TM-score near 1 means near-identical fold; near 0.3 means only rough topology match. This is how one finds what a novel AlphaFold prediction most resembles in the solved-structure universe.

Predicted aligned error. PAE(i, j) answers: if I align the predicted and true structures on residue i, how far off (in Å) do I expect residue j to be? A block-diagonal PAE matrix with low values on the blocks and high values off-diagonal is the signature of a multi-domain protein with confidently predicted domains but uncertain inter-domain orientation.

Solvent-accessible surface area. Accessible surface area quantifies burial. A residue with SASA near zero is packed into the hydrophobic core; one with SASA >100 Å² sits on the surface. Computed here via the Shrake–Rupley numerical algorithm with a 1.4 Å probe.

B-factor. B-factor (Debye–Waller factor) reflects atomic displacement in the crystal lattice. It is an experimental observable (units Å²), not a prediction; low values mean the atom is pinned down, high values mean it moves or is heterogeneous across the crystal.

pLDDT. For AlphaFold models, the B-factor field carries pLDDT — the model's own estimate of local accuracy on a 0–100 scale. Regions with pLDDT<50 should be treated as essentially unmodeled; they often correspond to intrinsically disordered segments.

Backbone torsions (φ/ψ). φ (phi) and ψ (psi) are the two rotatable backbone dihedrals per residue: φ is the C(i-1)–N–Cα–C torsion, ψ is the N–Cα–C–N(i+1) torsion, both in degrees on (−180°, 180°]. α-helical residues cluster near (−60°, −45°); β-strand residues near (−120°, +130°). A Ramachandran plot is simply a scatter of (φ, ψ) for every residue.

Radius of gyration, Cα contacts, bounding box. Radius of gyration (Rg) is the root-mean-square distance of Cα atoms from their centroid — a single number for overall size and compactness. A globular domain of N residues has Rg ≈ 2.2·N^0.38 Å; an extended or disordered chain has a much larger Rg. The Cα contact count is the number of residue pairs whose Cα atoms are within 8 Å and are more than four positions apart in sequence — a standard proxy for tertiary packing density. The bounding box is the smallest axis-aligned box enclosing all Cα atoms.

Secondary structure (3-state, P-SEA). Three-state secondary structure (P-SEA) collapses the eight DSSP classes into helix (a), strand (b), and coil (c). P-SEA assigns these from Cα geometry alone — distances and angles — without requiring backbone oxygens, so it works on any Cα trace.

Secondary structure (8-state, DSSP). DSSP 8-state secondary structure assigns each residue one of H (α-helix), G (3₁₀-helix), I (π-helix), E (extended β-strand), B (isolated β-bridge), T (hydrogen-bonded turn), S (bend), or '-' (coil). The assignment is computed from backbone hydrogen-bond geometry via the Kabsch–Sander algorithm.

Foldseek 3Di. A 3Di character summarizes, for each residue, the relative orientation of the Cα frame of its nearest spatial neighbor. Because it encodes fold topology rather than chemistry, 3Di alignments detect remote structural similarity that sequence alignment misses.

mmCIF coordinates. The mmCIF block holds the 3D Cartesian coordinates of each backbone atom (N, Cα, C, O) in ångströms. mmCIF is the PDB's canonical archive format — a tagged-loop text representation of the atomic model.

Sequence. Sequence gives the chain of amino acids in standard one-letter code (A=alanine, C=cysteine, …, Y=tyrosine), read N→C. It is the only feature that is directly encoded by the gene; all structural features are derived from the folded form of this sequence.